Protein AF-A0A812MY86-F1 (afdb_monomer)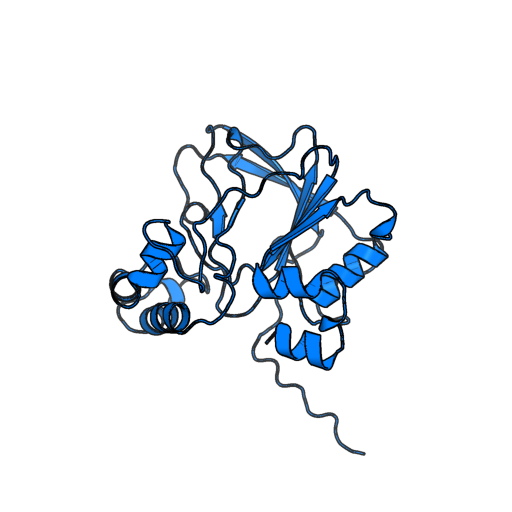

Secondary structure (DSSP, 8-state):
-HHHHHHHTTGGGSTTHHHHHHHSEEEEETT-GGG-HHHHHHHHHHHHHT-SSTTPPPSSPPEEEEEEEPPSSPPGGGS-EES-SS--EEEEEEESSS---GGG-PEEE-TTTTS--HHHHHHHHHHTSTT--HHHH-S-EETTS-HHHHHHTHHHHHHHHTSS-BTTBPPPEEE-PPTT-SEEEEEEETTS-EEEPP--TT-EEEEEEESSSSTTBSPPPPTT----PPPP-

Nearest PDB structures (foldseek):
  6ec3-assembly1_A  TM=5.402E-01  e=1.051E-02  Micromonospora carbonacea
  4xaa-assembly1_A  TM=5.468E-01  e=2.067E-02  Streptomyces viridochromogenes Tue57
  6ec3-assembly3_C  TM=5.103E-01  e=8.216E-03  Micromonospora carbonacea
  4mhu-assembly3_A  TM=2.803E-01  e=1.022E-01  Sphingopyxis alaskensis RB2256
  5buv-assembly2_B-2  TM=3.871E-01  e=1.730E+00  Yersinia enterocolitica subsp. enterocolitica 8081

Solvent-accessible surface area (backbone atoms only — not comparable to full-atom values): 12352 Å² total; per-residue (Å²): 108,37,66,60,38,9,52,77,70,53,32,55,73,42,89,62,33,72,49,31,77,54,31,33,48,44,76,45,54,58,77,41,75,88,50,50,51,61,66,31,53,47,52,48,54,25,39,76,55,27,33,91,57,79,49,54,80,64,85,78,73,51,70,36,85,47,76,43,65,26,58,86,65,84,52,80,59,47,41,49,22,19,60,29,96,56,86,38,46,36,34,37,33,30,38,55,82,71,37,44,46,66,53,21,23,23,48,24,39,17,38,22,34,45,51,88,36,72,48,52,46,44,23,54,52,41,39,75,32,87,89,42,56,59,55,77,78,41,68,40,49,45,66,71,76,33,68,67,17,32,62,67,18,44,69,48,52,31,7,36,72,55,77,44,90,45,89,54,23,34,42,55,39,73,58,58,58,52,88,97,39,52,36,17,33,38,41,35,35,37,25,9,38,28,24,44,34,72,46,44,57,74,30,59,23,39,33,29,21,50,61,71,95,22,93,42,25,42,40,83,70,72,87,80,64,71,76,74,70,74,79,80,130

Mean predicted aligned error: 5.2 Å

Foldseek 3Di:
DLVVLLVVVVLCVPPCNVVCVQWLKDKDQQPPVVCVHQVSVLSVQCSNRSHDDALRDDPPFDKDKDKDFFAPDDDPLQFWKFQAQDWAKFKKKAFPVVGDDLQQQAKWFKTLLLDPDPLNVQLVVQCVDPPNCPCVVHNMDGCPSDVSSCVSRVVVSCQCCVVDPDSNIHHTDGDGHDPPRRIMMMMGGSSTTMHRGHHNGRHMHMIMAGDDDCVNGGNDDDPPDDPPPDPDD

Radius of gyration: 17.94 Å; Cα contacts (8 Å, |Δi|>4): 476; chains: 1; bounding box: 38×58×46 Å

Structure (mmCIF, N/CA/C/O backbone):
data_AF-A0A812MY86-F1
#
_entry.id   AF-A0A812MY86-F1
#
loop_
_atom_site.group_PDB
_atom_site.id
_atom_site.type_symbol
_atom_site.label_atom_id
_atom_site.label_alt_id
_atom_site.label_comp_id
_atom_site.label_asym_id
_atom_site.label_entity_id
_atom_site.label_seq_id
_atom_site.pdbx_PDB_ins_code
_atom_site.Cartn_x
_atom_site.Cartn_y
_atom_site.Cartn_z
_atom_site.occupancy
_atom_site.B_iso_or_equiv
_atom_site.auth_seq_id
_atom_site.auth_comp_id
_atom_site.auth_asym_id
_atom_site.auth_atom_id
_atom_site.pdbx_PDB_model_num
ATOM 1 N N . MET A 1 1 ? 2.659 -16.823 0.210 1.00 59.81 1 MET A N 1
ATOM 2 C CA . MET A 1 1 ? 3.133 -17.255 1.546 1.00 59.81 1 MET A CA 1
ATOM 3 C C . MET A 1 1 ? 2.264 -16.706 2.667 1.00 59.81 1 MET A C 1
ATOM 5 O O . MET A 1 1 ? 1.812 -17.517 3.458 1.00 59.81 1 MET A O 1
ATOM 9 N N . ALA A 1 2 ? 1.968 -15.399 2.715 1.00 79.00 2 ALA A N 1
ATOM 10 C CA . ALA A 1 2 ? 1.040 -14.852 3.716 1.00 79.00 2 ALA A CA 1
ATOM 11 C C . ALA A 1 2 ? -0.356 -15.502 3.654 1.00 79.00 2 ALA A C 1
ATOM 13 O O . ALA A 1 2 ? -0.842 -15.941 4.684 1.00 79.00 2 ALA A O 1
ATOM 14 N N . ASP A 1 3 ? -0.934 -15.686 2.459 1.00 85.06 3 ASP A N 1
ATOM 15 C CA . ASP A 1 3 ? -2.238 -16.361 2.313 1.00 85.06 3 ASP A CA 1
ATOM 16 C C . ASP A 1 3 ? -2.247 -17.800 2.837 1.00 85.06 3 ASP A C 1
ATOM 18 O O . ASP A 1 3 ? -3.162 -18.189 3.550 1.00 85.06 3 ASP A O 1
ATOM 22 N N . ALA A 1 4 ? -1.209 -18.585 2.533 1.00 86.50 4 ALA A N 1
ATOM 23 C CA . ALA A 1 4 ? -1.111 -19.960 3.019 1.00 86.50 4 ALA A CA 1
ATOM 24 C C . ALA A 1 4 ? -1.079 -20.006 4.556 1.00 86.50 4 ALA A C 1
ATOM 26 O O . ALA A 1 4 ? -1.825 -20.775 5.154 1.00 86.50 4 ALA A O 1
ATOM 27 N N . ARG A 1 5 ? -0.286 -19.127 5.189 1.00 88.25 5 ARG A N 1
ATOM 28 C CA . ARG A 1 5 ? -0.252 -18.999 6.654 1.00 88.25 5 ARG A CA 1
ATOM 29 C C . ARG A 1 5 ? -1.575 -18.493 7.222 1.00 88.25 5 ARG A C 1
ATOM 31 O O . ARG A 1 5 ? -2.007 -18.972 8.263 1.00 88.25 5 ARG A O 1
ATOM 38 N N . ALA A 1 6 ? -2.219 -17.540 6.548 1.00 90.88 6 ALA A N 1
ATOM 39 C CA . ALA A 1 6 ? -3.514 -17.013 6.959 1.00 90.88 6 ALA A CA 1
ATOM 40 C C . ALA A 1 6 ? -4.588 -18.109 6.957 1.00 90.88 6 ALA A C 1
ATOM 42 O O . ALA A 1 6 ? -5.327 -18.214 7.929 1.00 90.88 6 ALA A O 1
ATOM 43 N N . ILE A 1 7 ? -4.625 -18.959 5.927 1.00 92.06 7 ILE A N 1
ATOM 44 C CA . ILE A 1 7 ? -5.539 -20.107 5.845 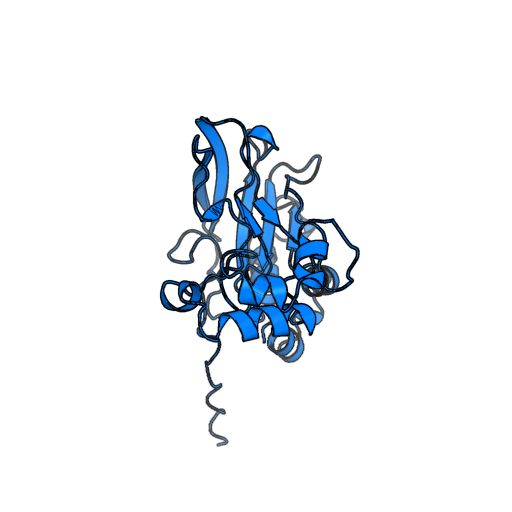1.00 92.06 7 ILE A CA 1
ATOM 45 C C . ILE A 1 7 ? -5.211 -21.147 6.920 1.00 92.06 7 ILE A C 1
ATOM 47 O O . ILE A 1 7 ? -6.093 -21.565 7.666 1.00 92.06 7 ILE A O 1
ATOM 51 N N . GLU A 1 8 ? -3.941 -21.542 7.044 1.00 92.12 8 GLU A N 1
ATOM 52 C CA . GLU A 1 8 ? -3.494 -22.527 8.039 1.00 92.12 8 GLU A CA 1
ATOM 53 C C . GLU A 1 8 ? -3.875 -22.112 9.469 1.00 92.12 8 GLU A C 1
ATOM 55 O O . GLU A 1 8 ? -4.300 -22.935 10.279 1.00 92.12 8 GLU A O 1
ATOM 60 N N . ARG A 1 9 ? -3.768 -20.814 9.770 1.00 92.12 9 ARG A N 1
ATOM 61 C CA . ARG A 1 9 ? -4.059 -20.234 11.089 1.00 92.12 9 ARG A CA 1
ATOM 62 C C . ARG A 1 9 ? -5.509 -19.763 11.238 1.00 92.12 9 ARG A C 1
ATOM 64 O O . ARG A 1 9 ? -5.881 -19.253 12.290 1.00 92.12 9 ARG A O 1
ATOM 71 N N . GLY A 1 10 ? -6.345 -19.944 10.214 1.00 95.56 10 GLY A N 1
ATOM 72 C CA . GLY A 1 10 ? -7.765 -19.585 10.230 1.00 95.56 10 GLY A CA 1
ATOM 73 C C . GLY A 1 10 ? -8.058 -18.082 10.177 1.00 95.56 10 GLY A C 1
ATOM 74 O O . GLY A 1 10 ? -9.192 -17.674 10.439 1.00 95.56 10 GLY A O 1
ATOM 75 N N . PHE A 1 11 ? -7.068 -17.247 9.858 1.00 95.88 11 PHE A N 1
ATOM 76 C CA . PHE A 1 11 ? -7.255 -15.808 9.661 1.00 95.88 11 PHE A CA 1
ATOM 77 C C . PHE A 1 11 ? -8.024 -15.475 8.381 1.00 95.88 11 PHE A C 1
ATOM 79 O O . PHE A 1 11 ? -8.599 -14.391 8.275 1.00 95.88 11 PHE A O 1
ATOM 86 N N . ASP A 1 12 ? -8.086 -16.411 7.436 1.00 96.62 12 ASP A N 1
ATOM 87 C CA . ASP A 1 12 ? -8.910 -16.321 6.232 1.00 96.62 12 ASP A CA 1
ATOM 88 C C . ASP A 1 12 ? -10.416 -16.195 6.534 1.00 96.62 12 ASP A C 1
ATOM 90 O O . ASP A 1 12 ? -11.183 -15.677 5.722 1.00 96.62 12 ASP A O 1
ATOM 94 N N . LYS A 1 13 ? -10.835 -16.602 7.739 1.00 97.12 13 LYS A N 1
ATOM 95 C CA . LYS A 1 13 ? -12.212 -16.476 8.240 1.00 97.12 13 LYS A CA 1
ATOM 96 C C . LYS A 1 13 ? -12.573 -15.059 8.689 1.00 97.12 13 LYS A C 1
ATOM 98 O O . LYS A 1 13 ? -13.743 -14.792 8.963 1.00 97.12 13 LYS A O 1
ATOM 103 N N . HIS A 1 14 ? -11.601 -14.154 8.808 1.00 97.56 14 HIS A N 1
ATOM 104 C CA . HIS A 1 14 ? -11.877 -12.764 9.153 1.00 97.56 14 HIS A CA 1
ATOM 105 C C . HIS A 1 14 ? -12.730 -12.108 8.048 1.00 97.56 14 HIS A C 1
ATOM 107 O O . HIS A 1 14 ? -12.410 -12.261 6.868 1.00 97.56 14 HIS A O 1
ATOM 113 N N . PRO A 1 15 ? -13.773 -11.322 8.377 1.00 97.12 15 PRO A N 1
ATOM 114 C CA . PRO A 1 15 ? -14.698 -10.769 7.379 1.00 97.12 15 PRO A CA 1
ATOM 115 C C . PRO A 1 15 ? -14.028 -9.874 6.324 1.00 97.12 15 PRO A C 1
ATOM 117 O O . PRO A 1 15 ? -14.498 -9.798 5.193 1.00 97.12 15 PRO A O 1
ATOM 120 N N . ASP A 1 16 ? -12.916 -9.219 6.670 1.00 97.81 16 ASP A N 1
ATOM 121 C CA . ASP A 1 16 ? -12.147 -8.384 5.733 1.00 97.81 16 ASP A CA 1
ATOM 122 C C . ASP A 1 16 ? -11.153 -9.173 4.847 1.00 97.81 16 ASP A C 1
ATOM 124 O O . ASP A 1 16 ? -10.623 -8.615 3.881 1.00 97.81 16 ASP A O 1
ATOM 128 N N . TYR A 1 17 ? -10.900 -10.461 5.121 1.00 97.62 17 TYR A N 1
ATOM 129 C CA . TYR A 1 17 ? -9.914 -11.251 4.370 1.00 97.62 17 TYR A CA 1
ATOM 130 C C . TYR A 1 17 ? -10.240 -11.391 2.868 1.00 97.62 17 TYR A C 1
ATOM 132 O O . TYR A 1 17 ? -9.330 -11.229 2.048 1.00 97.62 17 TYR A O 1
ATOM 140 N N . PRO A 1 18 ? -11.502 -11.604 2.434 1.00 97.19 18 PRO A N 1
ATOM 141 C CA . PRO A 1 18 ? -11.836 -11.648 1.007 1.00 97.19 18 PRO A CA 1
ATOM 142 C C . PRO A 1 18 ? -11.569 -10.335 0.258 1.00 97.19 18 PRO A C 1
ATOM 144 O O . PRO A 1 18 ? -11.393 -10.347 -0.964 1.00 97.19 18 PRO A O 1
ATOM 147 N N . THR A 1 19 ? -11.577 -9.196 0.953 1.00 96.81 19 THR A N 1
ATOM 148 C CA . THR A 1 19 ? -11.202 -7.899 0.374 1.00 96.81 19 THR A CA 1
ATOM 149 C C . THR A 1 19 ? -9.686 -7.783 0.314 1.00 96.81 19 THR A C 1
ATOM 151 O O . THR A 1 19 ? -9.142 -7.519 -0.758 1.00 96.81 19 THR A O 1
ATOM 154 N N . TRP A 1 20 ? -9.007 -8.071 1.429 1.00 97.19 20 TRP A N 1
ATOM 155 C CA . TRP A 1 20 ? -7.549 -8.045 1.534 1.00 97.19 20 TRP A CA 1
ATOM 156 C C . TRP A 1 20 ? -6.865 -8.940 0.493 1.00 97.19 20 TRP A C 1
ATOM 158 O O . TRP A 1 20 ? -6.101 -8.448 -0.335 1.00 97.19 20 TRP A O 1
ATOM 168 N N . SER A 1 21 ? -7.195 -10.232 0.468 1.00 95.19 21 SER A N 1
ATOM 169 C CA . SER A 1 21 ? -6.606 -11.216 -0.455 1.00 95.19 21 SER A CA 1
ATOM 170 C C . SER A 1 21 ? -6.779 -10.818 -1.924 1.00 95.19 21 SER A C 1
ATOM 172 O O . SER A 1 21 ? -5.883 -11.009 -2.749 1.00 95.19 21 SER A O 1
ATOM 174 N N . ARG A 1 22 ? -7.913 -10.196 -2.262 1.00 94.06 22 ARG A N 1
ATOM 175 C CA . ARG A 1 22 ? -8.222 -9.754 -3.624 1.00 94.06 22 ARG A CA 1
ATOM 176 C C . ARG A 1 22 ? -7.508 -8.465 -4.000 1.00 94.06 22 ARG A C 1
ATOM 178 O O . ARG A 1 22 ? -7.019 -8.368 -5.120 1.00 94.06 22 ARG A O 1
ATOM 185 N N . GLN A 1 23 ? -7.487 -7.475 -3.112 1.00 95.00 23 GLN A N 1
ATOM 186 C CA . GLN A 1 23 ? -7.080 -6.109 -3.452 1.00 95.00 23 GLN A CA 1
ATOM 187 C C . GLN A 1 23 ? -5.643 -5.782 -3.047 1.00 95.00 23 GLN A C 1
ATOM 189 O O . GLN A 1 23 ? -5.029 -4.949 -3.710 1.00 95.00 23 GLN A O 1
ATOM 194 N N . GLY A 1 24 ? -5.112 -6.416 -1.998 1.00 95.69 24 GLY A N 1
ATOM 195 C CA . GLY A 1 24 ? -3.821 -6.069 -1.389 1.00 95.69 24 GLY A CA 1
ATOM 196 C C . GLY A 1 24 ? -3.852 -4.742 -0.624 1.00 95.69 24 GLY A C 1
ATOM 197 O O . GLY A 1 24 ? -2.813 -4.242 -0.207 1.00 95.69 24 GLY A O 1
ATOM 198 N N . LEU A 1 25 ? -5.041 -4.157 -0.460 1.00 97.75 25 LEU A N 1
ATOM 199 C CA 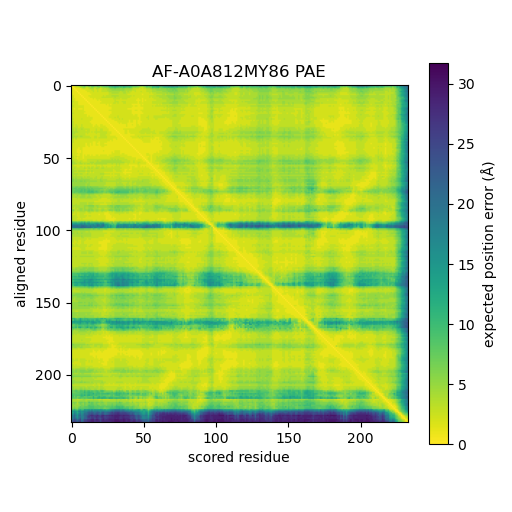. LEU A 1 25 ? -5.296 -2.893 0.215 1.00 97.75 25 LEU A CA 1
ATOM 200 C C . LEU A 1 25 ? -6.546 -3.062 1.077 1.00 97.75 25 LEU A C 1
ATOM 202 O O . LEU A 1 25 ? -7.563 -3.566 0.600 1.00 97.75 25 LEU A O 1
ATOM 206 N N . LEU A 1 26 ? -6.480 -2.625 2.329 1.00 98.06 26 LEU A N 1
ATOM 207 C CA . LEU A 1 26 ? -7.631 -2.547 3.217 1.00 98.06 26 LEU A CA 1
ATOM 208 C C . LEU A 1 26 ? -7.671 -1.169 3.869 1.00 98.06 26 LEU A C 1
ATOM 210 O O . LEU A 1 26 ? -6.654 -0.665 4.346 1.00 98.06 26 LEU A O 1
ATOM 214 N N . MET A 1 27 ? -8.857 -0.570 3.893 1.00 98.00 27 MET A N 1
ATOM 215 C CA . MET A 1 27 ? -9.097 0.734 4.496 1.00 98.00 27 MET A CA 1
ATOM 216 C C . MET A 1 27 ? -10.244 0.629 5.487 1.00 98.00 27 MET A C 1
ATOM 218 O O . MET A 1 27 ? -11.293 0.083 5.147 1.00 98.00 27 MET A O 1
ATOM 222 N N . LYS A 1 28 ? -10.051 1.134 6.705 1.00 98.00 28 LYS A N 1
ATOM 223 C CA . LYS A 1 28 ? -11.048 1.075 7.781 1.00 98.00 28 LYS A CA 1
ATOM 224 C C . LYS A 1 28 ? -11.164 2.425 8.468 1.00 98.00 28 LYS A C 1
ATOM 226 O O . LYS A 1 28 ? -10.185 3.163 8.563 1.00 98.00 28 LYS A O 1
ATOM 231 N N . ASP A 1 29 ? -12.346 2.712 8.991 1.00 97.44 29 ASP A N 1
ATOM 232 C CA . ASP A 1 29 ? -12.502 3.752 9.997 1.00 97.44 29 ASP A CA 1
ATOM 233 C C . ASP A 1 29 ? -11.891 3.257 11.314 1.00 97.44 29 ASP A C 1
ATOM 235 O O . ASP A 1 29 ? -12.355 2.279 11.900 1.00 97.44 29 ASP A O 1
ATOM 239 N N . LEU A 1 30 ? -10.805 3.901 11.743 1.00 96.75 30 LEU A N 1
ATOM 240 C CA . LEU A 1 30 ? -10.107 3.579 12.986 1.00 96.75 30 LEU A CA 1
ATOM 241 C C . LEU A 1 30 ? -10.950 3.929 14.224 1.00 96.75 30 LEU A C 1
ATOM 243 O O . LEU A 1 30 ? -10.694 3.397 15.304 1.00 96.75 30 LEU A O 1
ATOM 247 N N . ASP A 1 31 ? -11.920 4.832 14.074 1.00 95.69 31 ASP A N 1
ATOM 248 C CA . ASP A 1 31 ? -12.833 5.270 15.127 1.00 95.69 31 ASP A CA 1
ATOM 249 C C . ASP A 1 31 ? -14.112 4.425 15.208 1.00 95.69 31 ASP A C 1
ATOM 251 O O . ASP A 1 31 ? -14.864 4.588 16.171 1.00 95.69 31 ASP A O 1
ATOM 255 N N . ASP A 1 32 ? -14.362 3.517 14.255 1.00 97.06 32 ASP A N 1
ATOM 256 C CA . ASP A 1 32 ? -15.554 2.664 14.276 1.00 97.06 32 ASP A CA 1
ATOM 257 C C . ASP A 1 32 ? -15.530 1.758 15.522 1.00 97.06 32 ASP A C 1
ATOM 259 O O . ASP A 1 32 ? -14.633 0.916 15.661 1.00 97.06 32 ASP A O 1
ATOM 263 N N . PRO A 1 33 ? -16.525 1.850 16.426 1.00 96.50 33 PRO A N 1
ATOM 264 C CA . PRO A 1 33 ? -16.609 0.974 17.590 1.00 96.50 33 PRO A CA 1
ATOM 265 C C . PRO A 1 33 ? -16.600 -0.518 17.233 1.00 96.50 33 PRO A C 1
ATOM 267 O O . PRO A 1 33 ? -16.104 -1.331 18.014 1.00 96.50 33 PRO A O 1
ATOM 270 N N . LYS A 1 34 ? -17.105 -0.889 16.047 1.00 96.12 34 LYS A N 1
ATOM 271 C CA . LYS A 1 34 ? -17.109 -2.274 15.552 1.00 96.12 34 LYS A CA 1
ATOM 272 C C . LYS A 1 34 ? -15.719 -2.784 15.202 1.00 96.12 34 LYS A C 1
ATOM 274 O O . LYS A 1 34 ? -15.531 -3.996 15.173 1.00 96.12 34 LYS A O 1
ATOM 279 N N . LEU A 1 35 ? -14.756 -1.892 14.952 1.00 97.00 35 LEU A N 1
ATOM 280 C CA . LEU A 1 35 ? -13.369 -2.294 14.773 1.00 97.00 35 LEU A CA 1
ATOM 281 C C . LEU A 1 35 ? -12.837 -2.919 16.064 1.00 97.00 35 LEU A C 1
ATOM 283 O O . LEU A 1 35 ? -12.099 -3.884 15.984 1.00 97.00 35 LEU A O 1
ATOM 287 N N . GLY A 1 36 ? -13.243 -2.432 17.243 1.00 96.75 36 GLY A N 1
ATOM 288 C CA . GLY A 1 36 ? -12.788 -2.967 18.533 1.00 96.75 36 GLY A CA 1
ATOM 289 C C . GLY A 1 36 ? -11.474 -2.355 19.036 1.00 96.75 36 GLY A C 1
ATOM 290 O O . GLY A 1 36 ? -10.746 -2.988 19.806 1.00 96.75 36 GLY A O 1
ATOM 291 N N . GLY A 1 37 ? -11.159 -1.131 18.594 1.00 96.62 37 GLY A N 1
ATOM 292 C CA . GLY A 1 37 ? -9.965 -0.383 18.998 1.00 96.62 37 GLY A CA 1
ATOM 293 C C . GLY A 1 37 ? -8.663 -1.119 18.671 1.00 96.62 37 GLY A C 1
ATOM 294 O O . GLY A 1 37 ? -8.575 -1.850 17.685 1.00 96.62 37 GLY A O 1
ATOM 295 N N . ASP A 1 38 ? -7.647 -0.963 19.520 1.00 97.06 38 ASP A N 1
ATOM 296 C CA . ASP A 1 38 ? -6.317 -1.537 19.283 1.00 97.06 38 ASP A CA 1
ATOM 297 C C . ASP A 1 38 ? -6.316 -3.067 19.147 1.00 97.06 38 ASP A C 1
ATOM 299 O O . ASP A 1 38 ? -5.557 -3.610 18.346 1.00 97.06 38 ASP A O 1
ATOM 303 N N . LYS A 1 39 ? -7.180 -3.778 19.888 1.00 97.69 39 LYS A N 1
ATOM 304 C CA . LYS A 1 39 ? -7.319 -5.241 19.762 1.00 97.69 39 LYS A CA 1
ATOM 305 C C . LYS A 1 39 ? -7.829 -5.629 18.378 1.00 97.69 39 LYS A C 1
ATOM 307 O O . LYS A 1 39 ? -7.314 -6.562 17.772 1.00 97.69 39 LYS A O 1
ATOM 312 N N . GLY A 1 40 ? -8.806 -4.882 17.879 1.00 97.94 40 GLY A N 1
ATOM 313 C CA . GLY A 1 40 ? -9.324 -5.014 16.526 1.00 97.94 40 GLY A CA 1
ATOM 314 C C . GLY A 1 40 ? -8.288 -4.770 15.446 1.00 97.94 40 GLY A C 1
ATOM 315 O O . GLY A 1 40 ? -8.108 -5.577 14.537 1.00 97.94 40 GLY A O 1
ATOM 316 N N . VAL A 1 41 ? -7.541 -3.674 15.582 1.00 97.69 41 VAL A N 1
ATOM 317 C CA . VAL A 1 41 ? -6.431 -3.374 14.676 1.00 97.69 41 VAL A CA 1
ATOM 318 C C . VAL A 1 41 ? -5.386 -4.487 14.735 1.00 97.69 41 VAL A C 1
ATOM 320 O O . VAL A 1 41 ? -4.949 -4.949 13.690 1.00 97.69 41 VAL A O 1
ATOM 323 N N . GLN A 1 42 ? -5.026 -4.992 15.917 1.00 96.75 42 GLN A N 1
ATOM 324 C CA . GLN A 1 42 ? -4.089 -6.111 16.039 1.00 96.75 42 GLN A CA 1
ATOM 325 C C . GLN A 1 42 ? -4.608 -7.382 15.341 1.00 96.75 42 GLN A C 1
ATOM 327 O O . GLN A 1 42 ? -3.829 -8.053 14.670 1.00 96.75 42 GLN A O 1
ATOM 332 N N . GLN A 1 43 ? -5.908 -7.690 15.426 1.00 97.25 43 GLN A N 1
ATOM 333 C CA . GLN A 1 43 ? -6.516 -8.800 14.678 1.00 97.25 43 GLN A CA 1
ATOM 334 C C . GLN A 1 43 ? -6.405 -8.602 13.161 1.00 97.25 43 GLN A C 1
ATOM 336 O O . GLN A 1 43 ? -6.049 -9.545 12.452 1.00 97.25 43 GLN A O 1
ATOM 341 N N . LEU A 1 44 ? -6.617 -7.377 12.663 1.00 97.75 44 LEU A N 1
ATOM 342 C CA . LEU A 1 44 ? -6.354 -7.054 11.259 1.00 97.75 44 LEU A CA 1
ATOM 343 C C . LEU A 1 44 ? -4.884 -7.277 10.904 1.00 97.75 44 LEU A C 1
ATOM 345 O O . LEU A 1 44 ? -4.613 -7.896 9.884 1.00 97.75 44 LEU A O 1
ATOM 349 N N . LEU A 1 45 ? -3.945 -6.825 11.743 1.00 96.06 45 LEU A N 1
ATOM 350 C CA . LEU A 1 45 ? -2.503 -6.989 11.517 1.00 96.06 45 LEU A CA 1
ATOM 351 C C . LEU A 1 45 ? -2.084 -8.464 11.443 1.00 96.06 45 LEU A C 1
ATOM 353 O O . LEU A 1 45 ? -1.276 -8.827 10.584 1.00 96.06 45 LEU A O 1
ATOM 357 N N . ARG A 1 46 ? -2.664 -9.323 12.288 1.00 95.69 46 ARG A N 1
ATOM 358 C CA . ARG A 1 46 ? -2.472 -10.779 12.214 1.00 95.69 46 ARG A CA 1
ATOM 359 C C . ARG A 1 46 ? -3.010 -11.350 10.909 1.00 95.69 46 ARG A C 1
ATOM 361 O O . ARG A 1 46 ? -2.311 -12.078 10.209 1.00 95.69 46 ARG A O 1
ATOM 368 N N . MET A 1 47 ? -4.218 -10.941 10.531 1.00 96.69 47 MET A N 1
ATOM 369 C CA . MET A 1 47 ? -4.861 -11.399 9.304 1.00 96.69 47 MET A CA 1
ATOM 370 C C . MET A 1 47 ? -4.092 -11.004 8.041 1.00 96.69 47 MET A C 1
ATOM 372 O O . MET A 1 47 ? -3.831 -11.862 7.200 1.00 96.69 47 MET A O 1
ATOM 376 N N . VAL A 1 48 ? -3.669 -9.745 7.922 1.00 95.19 48 VAL A N 1
ATOM 377 C CA . VAL A 1 48 ? -2.980 -9.259 6.715 1.00 95.19 48 VAL A CA 1
ATOM 378 C C . VAL A 1 48 ? -1.564 -9.820 6.564 1.00 95.19 48 VAL A C 1
ATOM 380 O O . VAL A 1 48 ? -1.089 -9.993 5.444 1.00 95.19 48 VAL A O 1
ATOM 383 N N . SER A 1 49 ? -0.880 -10.125 7.671 1.00 92.38 49 SER A N 1
ATOM 384 C CA . SER A 1 49 ? 0.467 -10.722 7.652 1.00 92.38 49 SER A CA 1
ATOM 385 C C . SER A 1 49 ? 0.462 -12.249 7.561 1.00 92.38 49 SER A C 1
ATOM 387 O O . SER A 1 49 ? 1.453 -12.859 7.135 1.00 92.38 49 SER A O 1
ATOM 389 N N . GLY A 1 50 ? -0.642 -12.869 7.981 1.00 91.69 50 GLY A N 1
ATOM 390 C CA . GLY A 1 50 ? -0.706 -14.292 8.263 1.00 91.69 50 GLY A CA 1
ATOM 391 C C . GLY A 1 50 ? 0.037 -14.688 9.545 1.00 91.69 50 GLY A C 1
ATOM 392 O O . GLY A 1 50 ? 0.286 -15.876 9.721 1.00 91.69 50 GLY A O 1
ATOM 393 N N . GLU A 1 51 ? 0.439 -13.750 10.413 1.00 91.25 51 GLU A N 1
ATOM 394 C CA . GLU A 1 51 ? 1.261 -13.991 11.614 1.00 91.25 51 GLU A CA 1
ATOM 395 C C . GLU A 1 51 ? 0.484 -13.851 12.923 1.00 91.25 51 GLU A C 1
ATOM 397 O O . GLU A 1 51 ? -0.300 -12.926 13.079 1.00 91.25 51 GLU A O 1
ATOM 402 N N . GLU A 1 52 ? 0.717 -14.743 13.892 1.00 90.69 52 GLU A N 1
ATOM 403 C CA . GLU A 1 52 ? 0.064 -14.657 15.213 1.00 90.69 52 GLU A CA 1
ATOM 404 C C . GLU A 1 52 ? 0.771 -13.648 16.133 1.00 90.69 52 GLU A C 1
ATOM 406 O O . GLU A 1 52 ? 0.134 -12.815 16.783 1.00 90.69 52 GLU A O 1
ATOM 411 N N . SER A 1 53 ? 2.103 -13.710 16.185 1.00 90.31 53 SER A N 1
ATOM 412 C CA . SER A 1 53 ? 2.914 -12.956 17.148 1.00 90.31 53 SER A CA 1
ATOM 413 C C . SER A 1 53 ? 4.156 -12.323 16.526 1.00 90.31 53 SER A C 1
ATOM 415 O O . SER A 1 53 ? 4.481 -11.176 16.829 1.00 90.31 53 SER A O 1
ATOM 417 N N . GLU A 1 54 ? 4.855 -13.028 15.638 1.00 89.00 54 GLU A N 1
ATOM 418 C CA . GLU A 1 54 ? 6.098 -12.522 15.063 1.00 89.00 54 GLU A CA 1
ATOM 419 C C . GLU A 1 54 ? 5.857 -11.292 14.185 1.00 89.00 54 GLU A C 1
ATOM 421 O O . GLU A 1 54 ? 5.152 -11.335 13.183 1.00 89.00 54 GLU A O 1
ATOM 426 N N . GLY A 1 55 ? 6.471 -10.169 14.563 1.00 87.94 55 GLY A N 1
ATOM 427 C CA . GLY A 1 55 ? 6.324 -8.906 13.840 1.00 87.94 55 GLY A CA 1
ATOM 428 C C . GLY A 1 55 ? 4.985 -8.198 14.045 1.00 87.94 55 GLY A C 1
ATOM 429 O O . GLY A 1 55 ? 4.798 -7.120 13.477 1.00 87.94 55 GLY A O 1
ATOM 430 N N . ILE A 1 56 ? 4.101 -8.753 14.880 1.00 92.69 56 ILE A N 1
ATOM 431 C CA . ILE A 1 56 ? 2.861 -8.116 15.318 1.00 92.69 56 ILE A CA 1
ATOM 432 C C . ILE A 1 56 ? 3.171 -7.200 16.511 1.00 92.69 56 ILE A C 1
ATOM 434 O O . ILE A 1 56 ? 3.756 -7.659 17.491 1.00 92.69 56 ILE A O 1
ATOM 438 N N . PRO A 1 57 ? 2.805 -5.908 16.463 1.00 92.69 57 PRO A N 1
ATOM 439 C CA . PRO A 1 57 ? 3.038 -4.991 17.573 1.00 92.69 57 PRO A CA 1
ATOM 440 C C . PRO A 1 57 ? 2.215 -5.380 18.807 1.00 92.69 57 PRO A C 1
ATOM 442 O O . PRO A 1 57 ? 1.051 -5.782 18.704 1.00 92.69 57 PRO A O 1
ATOM 445 N N . GLU A 1 58 ? 2.819 -5.219 19.981 1.00 92.62 58 GLU A N 1
ATOM 446 C CA . GLU A 1 58 ? 2.145 -5.400 21.265 1.00 92.62 58 GLU A CA 1
ATOM 447 C C . GLU A 1 58 ? 1.146 -4.271 21.549 1.00 92.62 58 GLU A C 1
ATOM 449 O O . GLU A 1 58 ? 1.230 -3.171 20.997 1.00 92.62 58 GLU A O 1
ATOM 454 N N . LEU A 1 59 ? 0.191 -4.558 22.433 1.00 95.50 59 LEU A N 1
ATOM 455 C CA . LEU A 1 59 ? -0.785 -3.583 22.906 1.00 95.50 59 LEU A CA 1
ATOM 456 C C . LEU A 1 59 ? -0.221 -2.777 24.092 1.00 95.50 59 LEU A C 1
ATOM 458 O O . LEU A 1 59 ? 0.498 -3.343 24.916 1.00 95.50 59 LEU A O 1
ATOM 462 N N . PRO A 1 60 ? -0.601 -1.496 24.254 1.00 95.69 60 PRO A N 1
ATOM 463 C CA . PRO A 1 60 ? -1.390 -0.691 23.320 1.00 95.69 60 PRO A CA 1
ATOM 464 C C . PRO A 1 60 ? -0.591 -0.327 22.062 1.00 95.69 60 PRO A C 1
ATOM 466 O O . PRO A 1 60 ? 0.633 -0.167 22.109 1.00 95.69 60 PRO A O 1
ATOM 469 N N . LEU A 1 61 ? -1.292 -0.163 20.938 1.00 94.81 61 LEU A N 1
ATOM 470 C CA . LEU A 1 61 ? -0.653 0.195 19.678 1.00 94.81 61 LEU A CA 1
ATOM 471 C C . LEU A 1 61 ? -0.111 1.619 19.760 1.00 94.81 61 LEU A C 1
ATOM 473 O O . LEU A 1 61 ? -0.813 2.575 20.085 1.00 94.81 61 LEU A O 1
ATOM 477 N N . ARG A 1 62 ? 1.172 1.762 19.434 1.00 94.19 62 ARG A N 1
ATOM 478 C CA . ARG A 1 62 ? 1.858 3.052 19.426 1.00 94.19 62 ARG A CA 1
ATOM 479 C C . ARG A 1 62 ? 1.936 3.599 18.013 1.00 94.19 62 ARG A C 1
ATOM 481 O O . ARG A 1 62 ? 2.384 2.905 17.101 1.00 94.19 62 ARG A O 1
ATOM 488 N N . TRP A 1 63 ? 1.548 4.857 17.862 1.00 93.75 63 TRP A N 1
ATOM 489 C CA . TRP A 1 63 ? 1.547 5.571 16.592 1.00 93.75 63 TRP A CA 1
ATOM 490 C C . TRP A 1 63 ? 2.516 6.746 16.658 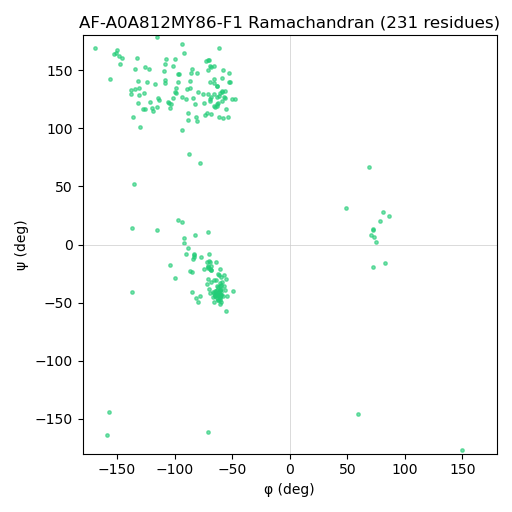1.00 93.75 63 TRP A C 1
ATOM 492 O O . TRP A 1 63 ? 2.557 7.465 17.654 1.00 93.75 63 TRP A O 1
ATOM 502 N N . GLN A 1 64 ? 3.277 6.955 15.591 1.00 93.75 64 GLN A N 1
ATOM 503 C CA . GLN A 1 64 ? 4.177 8.094 15.443 1.00 93.75 64 GLN A CA 1
ATOM 504 C C . GLN A 1 64 ? 3.852 8.860 14.167 1.00 93.75 64 GLN A C 1
ATOM 506 O O . GLN A 1 64 ? 3.559 8.259 13.127 1.00 93.75 64 GLN A O 1
ATOM 511 N N . ALA A 1 65 ? 3.907 10.186 14.248 1.00 92.44 65 ALA A N 1
ATOM 512 C CA . ALA A 1 65 ? 3.698 11.038 13.092 1.00 92.44 65 ALA A CA 1
ATOM 513 C C . ALA A 1 65 ? 4.829 10.828 12.076 1.00 92.44 65 ALA A C 1
ATOM 515 O O . ALA A 1 65 ? 6.009 10.726 12.419 1.00 92.44 65 ALA A O 1
ATOM 516 N N . ARG A 1 66 ? 4.460 10.781 10.801 1.00 91.69 66 ARG A N 1
ATOM 517 C CA . ARG A 1 66 ? 5.377 10.771 9.674 1.00 91.69 66 ARG A CA 1
ATOM 518 C C . ARG A 1 66 ? 4.865 11.725 8.613 1.00 91.69 66 ARG A C 1
ATOM 520 O O . ARG A 1 66 ? 3.902 11.431 7.902 1.00 91.69 66 ARG A O 1
ATOM 527 N N . ASN A 1 67 ? 5.600 12.817 8.481 1.00 91.62 67 ASN A N 1
ATOM 528 C CA . ASN A 1 67 ? 5.351 13.851 7.499 1.00 91.62 67 ASN A CA 1
ATOM 529 C C . ASN A 1 67 ? 6.284 13.647 6.309 1.00 91.62 67 ASN A C 1
ATOM 531 O O . ASN A 1 67 ? 7.470 13.353 6.479 1.00 91.62 67 ASN A O 1
ATOM 535 N N . VAL A 1 68 ? 5.734 13.752 5.104 1.00 91.56 68 VAL A N 1
ATOM 536 C CA . VAL A 1 68 ? 6.495 13.669 3.857 1.00 91.56 68 VAL A CA 1
ATOM 537 C C . VAL A 1 68 ? 6.191 14.913 3.043 1.00 91.56 68 VAL A C 1
ATOM 539 O O . VAL A 1 68 ? 5.048 15.123 2.649 1.00 91.56 68 VAL A O 1
ATOM 542 N N . THR A 1 69 ? 7.212 15.728 2.799 1.00 94.00 69 THR A N 1
ATOM 543 C CA . THR A 1 69 ? 7.097 16.904 1.935 1.00 94.00 69 THR A CA 1
ATOM 544 C C . THR A 1 69 ? 7.160 16.475 0.476 1.00 94.00 69 THR A C 1
ATOM 546 O O . THR A 1 69 ? 8.063 15.723 0.086 1.00 94.00 69 THR A O 1
ATOM 549 N N . VAL A 1 70 ? 6.214 16.956 -0.327 1.00 93.88 70 VAL A N 1
ATOM 550 C CA . VAL A 1 70 ? 6.233 16.790 -1.780 1.00 93.88 70 VAL A CA 1
ATOM 551 C C . VAL A 1 70 ? 7.469 17.500 -2.324 1.00 93.88 70 VAL A C 1
ATOM 553 O O . VAL A 1 70 ? 7.671 18.692 -2.089 1.00 93.88 70 VAL A O 1
ATOM 556 N N . GLN A 1 71 ? 8.318 16.736 -3.005 1.00 92.12 71 GLN A N 1
ATOM 557 C CA . GLN A 1 71 ? 9.575 17.225 -3.562 1.00 92.12 71 GLN A CA 1
ATOM 558 C C . GLN A 1 71 ? 9.316 17.949 -4.887 1.00 92.12 71 GLN A C 1
ATOM 560 O O . GLN A 1 71 ? 8.423 17.558 -5.635 1.00 92.12 71 GLN A O 1
ATOM 565 N N . GLU A 1 72 ? 10.120 18.967 -5.198 1.00 92.69 72 GLU A N 1
ATOM 566 C CA . GLU A 1 72 ? 10.104 19.606 -6.523 1.00 92.69 72 GLU A CA 1
ATOM 567 C C . GLU A 1 72 ? 10.592 18.648 -7.614 1.00 92.69 72 GLU A C 1
ATOM 569 O O . GLU A 1 72 ? 10.016 18.579 -8.696 1.00 92.69 72 GLU A O 1
ATOM 574 N N . THR A 1 73 ? 11.644 17.881 -7.313 1.00 92.69 73 THR A N 1
ATOM 575 C CA . THR A 1 73 ? 12.164 16.841 -8.204 1.00 92.69 73 THR A CA 1
ATOM 576 C C . THR A 1 73 ? 11.682 15.470 -7.728 1.00 92.69 73 THR A C 1
ATOM 578 O O . THR A 1 73 ? 11.909 15.133 -6.562 1.00 92.69 73 THR A O 1
ATOM 581 N N . PRO A 1 74 ? 11.043 14.661 -8.595 1.00 85.75 74 PRO A N 1
ATOM 582 C CA . PRO A 1 74 ? 10.655 13.299 -8.252 1.00 85.75 74 PRO A CA 1
ATOM 583 C C . PRO A 1 74 ? 11.857 12.465 -7.798 1.00 85.75 74 PRO A C 1
ATOM 585 O O . PRO A 1 74 ? 12.895 12.434 -8.457 1.00 85.75 74 PRO A O 1
ATOM 588 N N . ASP A 1 75 ? 11.702 11.767 -6.677 1.00 88.12 75 ASP A N 1
ATOM 589 C CA . ASP A 1 75 ? 12.695 10.819 -6.171 1.00 88.12 75 ASP A CA 1
ATOM 590 C C . ASP A 1 75 ? 12.381 9.386 -6.662 1.00 88.12 75 ASP A C 1
ATOM 592 O O . ASP A 1 75 ? 11.311 9.148 -7.235 1.00 88.12 75 ASP A O 1
ATOM 596 N N . PRO A 1 76 ? 13.263 8.392 -6.436 1.00 88.88 76 PRO A N 1
ATOM 597 C CA . PRO A 1 76 ? 12.989 7.014 -6.850 1.00 88.88 76 PRO A CA 1
ATOM 598 C C . PRO A 1 76 ? 11.693 6.428 -6.268 1.00 88.88 76 PRO A C 1
ATOM 600 O O . PRO A 1 76 ? 11.071 5.577 -6.894 1.00 88.88 76 PRO A O 1
ATOM 603 N N . GLN A 1 77 ? 11.239 6.914 -5.107 1.00 90.50 77 GLN A N 1
ATOM 604 C CA . GLN A 1 77 ? 9.987 6.478 -4.480 1.00 90.50 77 GLN A CA 1
ATOM 605 C C . GLN A 1 77 ? 8.750 6.981 -5.234 1.00 90.50 77 GLN A C 1
ATOM 607 O O . GLN A 1 77 ? 7.653 6.478 -5.001 1.00 90.50 77 GLN A O 1
ATOM 612 N N . SER A 1 78 ? 8.911 7.959 -6.126 1.00 92.31 78 SER A N 1
ATOM 613 C CA . SER A 1 78 ? 7.854 8.498 -6.991 1.00 92.31 78 SER A CA 1
ATOM 614 C C . SER A 1 78 ? 7.640 7.655 -8.257 1.00 92.31 78 SER A C 1
ATOM 616 O O . SER A 1 78 ? 6.672 7.857 -8.985 1.00 92.31 78 SER A O 1
ATOM 618 N N . GLN A 1 79 ? 8.523 6.690 -8.524 1.00 92.94 79 GLN A N 1
ATOM 619 C CA . GLN A 1 79 ? 8.343 5.702 -9.585 1.00 92.94 79 GLN A CA 1
ATOM 620 C C . GLN A 1 79 ? 7.528 4.524 -9.048 1.00 92.94 79 GLN A C 1
ATOM 622 O O . GLN A 1 79 ? 7.741 4.102 -7.914 1.00 92.94 79 GLN A O 1
ATOM 627 N N . LEU A 1 80 ? 6.611 3.967 -9.846 1.00 94.69 80 LEU A N 1
ATOM 628 C CA . LEU A 1 80 ? 5.893 2.747 -9.459 1.00 94.69 80 LEU A CA 1
ATOM 629 C C . LEU A 1 80 ? 6.882 1.613 -9.216 1.00 94.69 80 LEU A C 1
ATOM 631 O O . LEU A 1 80 ? 7.666 1.276 -10.100 1.00 94.69 80 LEU A O 1
ATOM 635 N N . HIS A 1 81 ? 6.836 1.026 -8.027 1.00 94.12 81 HIS A N 1
ATOM 636 C CA . HIS A 1 81 ? 7.729 -0.042 -7.609 1.00 94.12 81 HIS A CA 1
ATOM 637 C C . HIS A 1 81 ? 7.036 -1.001 -6.646 1.00 94.12 81 HIS A C 1
ATOM 639 O O . HIS A 1 81 ? 6.003 -0.691 -6.062 1.00 94.12 81 HIS A O 1
ATOM 645 N N . MET A 1 82 ? 7.619 -2.180 -6.487 1.00 92.62 82 MET A N 1
ATOM 646 C CA . MET A 1 82 ? 7.334 -3.097 -5.383 1.00 92.62 82 MET A CA 1
ATOM 647 C C . MET A 1 82 ? 8.540 -3.094 -4.447 1.00 92.62 82 MET A C 1
ATOM 649 O O . MET A 1 82 ? 9.677 -3.055 -4.919 1.00 92.62 82 MET A O 1
ATOM 653 N N . ASP A 1 83 ? 8.301 -3.152 -3.138 1.00 89.75 83 ASP A N 1
ATOM 654 C CA . ASP A 1 83 ? 9.374 -3.141 -2.132 1.00 89.75 83 ASP A CA 1
ATOM 655 C C . ASP A 1 83 ? 10.153 -4.462 -2.118 1.00 89.75 83 ASP A C 1
ATOM 657 O O . ASP A 1 83 ? 11.335 -4.483 -1.781 1.00 89.75 83 ASP A O 1
ATOM 661 N N . THR A 1 84 ? 9.465 -5.580 -2.387 1.00 86.62 84 THR A N 1
ATOM 662 C CA . THR A 1 84 ? 10.050 -6.924 -2.475 1.00 86.62 84 THR A CA 1
ATOM 663 C C . THR A 1 84 ? 9.058 -7.947 -3.046 1.00 86.62 84 THR A C 1
ATOM 665 O O . THR A 1 84 ? 7.868 -7.665 -3.168 1.00 86.62 84 THR A O 1
ATOM 668 N N . PHE A 1 85 ? 9.537 -9.150 -3.391 1.00 84.88 85 PHE A N 1
ATOM 669 C CA . PHE A 1 85 ? 8.755 -10.242 -4.006 1.00 84.88 85 PHE A CA 1
ATOM 670 C C . PHE A 1 85 ? 7.806 -10.970 -3.042 1.00 84.88 85 PHE A C 1
ATOM 672 O O . PHE A 1 85 ? 6.870 -11.640 -3.479 1.00 84.88 85 PHE A O 1
ATOM 679 N N . ALA A 1 86 ? 8.063 -10.884 -1.738 1.00 85.44 86 ALA A N 1
ATOM 680 C CA . ALA A 1 86 ? 7.246 -11.484 -0.692 1.00 85.44 86 ALA A CA 1
ATOM 681 C C . ALA A 1 86 ? 6.334 -10.440 -0.019 1.00 85.44 86 ALA A C 1
ATOM 683 O O . ALA A 1 86 ? 6.694 -9.265 0.028 1.00 85.44 86 ALA A O 1
ATOM 684 N N . PRO A 1 87 ? 5.182 -10.848 0.545 1.00 86.81 87 PRO A N 1
ATOM 685 C CA . PRO A 1 87 ? 4.280 -9.920 1.220 1.00 86.81 87 PRO A CA 1
ATOM 686 C C . PRO A 1 87 ? 4.965 -9.143 2.349 1.00 86.81 87 PRO A C 1
ATOM 688 O O . PRO A 1 87 ? 5.537 -9.738 3.267 1.00 86.81 87 PRO A O 1
ATOM 691 N N . ILE A 1 88 ? 4.863 -7.818 2.289 1.00 88.56 88 ILE A N 1
ATOM 692 C CA . ILE A 1 88 ? 5.243 -6.884 3.353 1.00 88.56 88 ILE A CA 1
ATOM 693 C C . ILE A 1 88 ? 4.065 -5.942 3.533 1.00 88.56 88 ILE A C 1
ATOM 695 O O . ILE A 1 88 ? 3.591 -5.361 2.566 1.00 88.56 88 ILE A O 1
ATOM 699 N N . VAL A 1 89 ? 3.596 -5.769 4.767 1.00 94.19 89 VAL A N 1
ATOM 700 C CA . VAL A 1 89 ? 2.455 -4.892 5.035 1.00 94.19 89 VAL A CA 1
ATOM 701 C C . VAL A 1 89 ? 2.938 -3.579 5.622 1.00 94.19 89 VAL A C 1
ATOM 703 O O . VAL A 1 89 ? 3.536 -3.567 6.699 1.00 94.19 89 VAL A O 1
ATOM 706 N N . LYS A 1 90 ? 2.628 -2.473 4.945 1.00 95.12 90 LYS A N 1
ATOM 707 C CA . LYS A 1 90 ? 2.756 -1.122 5.498 1.00 95.12 90 LYS A CA 1
ATOM 708 C C . LYS A 1 90 ? 1.421 -0.634 6.047 1.00 95.12 90 LYS A C 1
ATOM 710 O O . LYS A 1 90 ? 0.356 -1.003 5.549 1.00 95.12 90 LYS A O 1
ATOM 715 N N . VAL A 1 91 ? 1.496 0.161 7.112 1.00 96.19 91 VAL A N 1
ATOM 716 C CA . VAL A 1 91 ? 0.340 0.581 7.906 1.00 96.19 91 VAL A CA 1
ATOM 717 C C . VAL A 1 91 ? 0.403 2.083 8.129 1.00 96.19 91 VAL A C 1
ATOM 719 O O . VAL A 1 91 ? 1.355 2.599 8.723 1.00 96.19 91 VAL A O 1
ATOM 722 N N . TRP A 1 92 ? -0.640 2.781 7.694 1.00 96.00 92 TRP A N 1
ATOM 723 C CA . TRP A 1 92 ? -0.788 4.216 7.894 1.00 96.00 92 TRP A CA 1
ATOM 724 C C . TRP A 1 92 ? -2.116 4.544 8.556 1.00 96.00 92 TRP A C 1
ATOM 726 O O . TRP A 1 92 ? -3.108 3.853 8.358 1.00 96.00 92 TRP A O 1
ATOM 736 N N . VAL A 1 93 ? -2.151 5.652 9.287 1.00 96.25 93 VAL A N 1
ATOM 737 C CA . VAL A 1 93 ? -3.396 6.331 9.638 1.00 96.25 93 VAL A CA 1
ATOM 738 C C . VAL A 1 93 ? -3.376 7.697 8.979 1.00 96.25 93 VAL A C 1
ATOM 740 O O . VAL A 1 93 ? -2.492 8.513 9.255 1.00 96.25 93 VAL A O 1
ATOM 743 N N . PHE A 1 94 ? -4.338 7.940 8.097 1.00 95.19 94 PHE A N 1
ATOM 744 C CA . PHE A 1 94 ? -4.605 9.267 7.561 1.00 95.19 94 PHE A CA 1
ATOM 745 C C . PHE A 1 94 ? -5.626 9.947 8.467 1.00 95.19 94 PHE A C 1
ATOM 747 O O . PHE A 1 94 ? -6.679 9.377 8.748 1.00 95.19 94 PHE A O 1
ATOM 754 N N . GLN A 1 95 ? -5.295 11.138 8.959 1.00 89.56 95 GLN A N 1
ATOM 755 C CA . GLN A 1 95 ? -6.127 11.874 9.903 1.00 89.56 95 GLN A CA 1
ATOM 756 C C . GLN A 1 95 ? -6.655 13.145 9.251 1.00 89.56 95 GLN A C 1
ATOM 758 O O . GLN A 1 95 ? -5.863 13.967 8.814 1.00 89.56 95 GLN A O 1
ATOM 763 N N . ASP A 1 96 ? -7.968 13.319 9.238 1.00 75.94 96 ASP A N 1
ATOM 764 C CA . ASP A 1 96 ? -8.626 14.523 8.742 1.00 75.94 96 ASP A CA 1
ATOM 765 C C . ASP A 1 96 ? -9.025 15.457 9.906 1.00 75.94 96 ASP A C 1
ATOM 767 O O . ASP A 1 96 ? -9.645 14.977 10.865 1.00 75.94 96 ASP A O 1
ATOM 771 N N . PRO A 1 97 ? -8.723 16.773 9.872 1.00 75.62 97 PRO A N 1
ATOM 772 C CA . PRO A 1 97 ? -7.716 17.490 9.066 1.00 75.62 97 PRO A CA 1
ATOM 773 C C . PRO A 1 97 ? -6.340 17.629 9.784 1.00 75.62 97 PRO A C 1
ATOM 775 O O . PRO A 1 97 ? -6.287 17.496 11.011 1.00 75.62 97 PRO A O 1
ATOM 778 N N . PRO A 1 98 ? -5.228 17.979 9.086 1.00 65.12 98 PRO A N 1
ATOM 779 C CA . PRO A 1 98 ? -5.054 18.020 7.634 1.00 65.12 98 PRO A CA 1
ATOM 780 C C . PRO A 1 98 ? -4.751 16.610 7.106 1.00 65.12 98 PRO A C 1
ATOM 782 O O . PRO A 1 98 ? -3.691 16.040 7.382 1.00 65.12 98 PRO A O 1
ATOM 785 N N . GLY A 1 99 ? -5.725 16.050 6.387 1.00 72.31 99 GLY A N 1
ATOM 786 C CA . GLY A 1 99 ? -5.659 14.708 5.824 1.00 72.31 99 GLY A CA 1
ATOM 787 C C . GLY A 1 99 ? -4.684 14.567 4.665 1.00 72.31 99 GLY A C 1
ATOM 788 O O . GLY A 1 99 ? -3.761 15.351 4.468 1.00 72.31 99 GLY A O 1
ATOM 789 N N . VAL A 1 100 ? -4.892 13.503 3.899 1.00 89.69 100 VAL A N 1
ATOM 790 C CA . VAL A 1 100 ? -4.170 13.245 2.657 1.00 89.69 100 VAL A CA 1
ATOM 791 C C . VAL A 1 100 ? -5.106 13.583 1.499 1.00 89.69 100 VAL A C 1
ATOM 793 O O . VAL A 1 100 ? -6.141 12.945 1.341 1.00 89.69 100 VAL A O 1
ATOM 796 N N . SER A 1 101 ? -4.750 14.565 0.684 1.00 93.06 101 SER A N 1
ATOM 797 C CA . SER A 1 101 ? -5.415 14.916 -0.572 1.00 93.06 101 SER A CA 1
ATOM 798 C C . SER A 1 101 ? -4.480 14.682 -1.760 1.00 93.06 101 SER A C 1
ATOM 800 O O . SER A 1 101 ? -3.326 14.278 -1.592 1.00 93.06 101 SER A O 1
ATOM 802 N N . LEU A 1 102 ? -4.976 14.935 -2.974 1.00 94.75 102 LEU A N 1
ATOM 803 C CA . LEU A 1 102 ? -4.174 14.840 -4.197 1.00 94.75 102 LEU A CA 1
ATOM 804 C C . LEU A 1 102 ? -2.978 15.806 -4.177 1.00 94.75 102 LEU A C 1
ATOM 806 O O . LEU A 1 102 ? -1.891 15.435 -4.615 1.00 94.75 102 LEU A O 1
ATOM 810 N N . ASP A 1 103 ? -3.140 16.997 -3.599 1.00 94.88 103 ASP A N 1
ATOM 811 C CA . ASP A 1 103 ? -2.090 18.021 -3.566 1.00 94.88 103 ASP A CA 1
ATOM 812 C C . ASP A 1 103 ? -0.936 17.658 -2.624 1.00 94.88 103 ASP A C 1
ATOM 814 O O . ASP A 1 103 ? 0.170 18.174 -2.778 1.00 94.88 103 ASP A O 1
ATOM 818 N N . GLU A 1 104 ? -1.153 16.757 -1.665 1.00 94.88 104 GLU A N 1
ATOM 819 C CA . GLU A 1 104 ? -0.110 16.305 -0.740 1.00 94.88 104 GLU A CA 1
ATOM 820 C C . GLU A 1 104 ? 0.645 15.063 -1.230 1.00 94.88 104 GLU A C 1
ATOM 822 O O . GLU A 1 104 ? 1.488 14.535 -0.510 1.00 94.88 104 GLU A O 1
ATOM 827 N N . GLY A 1 105 ? 0.401 14.578 -2.450 1.00 94.12 105 GLY A N 1
ATOM 828 C CA . GLY A 1 105 ? 1.121 13.417 -2.977 1.00 94.12 105 GLY A CA 1
ATOM 829 C C . GLY A 1 105 ? 0.747 12.124 -2.247 1.00 94.12 105 GLY A C 1
ATOM 830 O O . GLY A 1 105 ? 1.581 11.546 -1.534 1.00 94.12 105 GLY A O 1
ATOM 831 N N . PRO A 1 106 ? -0.505 11.644 -2.385 1.00 95.00 106 PRO A N 1
ATOM 832 C CA . PRO A 1 106 ? -1.003 10.458 -1.690 1.00 95.00 106 PRO A CA 1
ATOM 833 C C . PRO A 1 106 ? -0.205 9.204 -2.070 1.00 95.00 106 PRO A C 1
ATOM 835 O O . PRO A 1 106 ? 0.607 9.209 -2.990 1.00 95.00 106 PRO A O 1
ATOM 838 N N . LEU A 1 107 ? -0.398 8.099 -1.352 1.00 95.62 107 LEU A N 1
ATOM 839 C CA . LEU A 1 107 ? 0.094 6.803 -1.832 1.00 95.62 107 LEU A CA 1
ATOM 840 C C . LEU A 1 107 ? -0.611 6.487 -3.158 1.00 95.62 107 LEU A C 1
ATOM 842 O O . LEU A 1 107 ? -1.835 6.517 -3.198 1.00 95.62 107 LEU A O 1
ATOM 846 N N . LEU A 1 108 ? 0.130 6.166 -4.215 1.00 96.88 108 LEU A N 1
ATOM 847 C CA . LEU A 1 108 ? -0.435 5.492 -5.383 1.00 96.88 108 LEU A CA 1
ATOM 848 C C . LEU A 1 108 ? -0.333 3.990 -5.158 1.00 96.88 108 LEU A C 1
ATOM 850 O O . LEU A 1 108 ? 0.726 3.511 -4.754 1.00 96.88 108 LEU A O 1
ATOM 854 N N . PHE A 1 109 ? -1.402 3.252 -5.430 1.00 97.19 109 PHE A N 1
ATOM 855 C CA . PHE A 1 109 ? -1.433 1.808 -5.234 1.00 97.19 109 PHE A CA 1
ATOM 856 C C . PHE A 1 109 ? -2.136 1.112 -6.400 1.00 97.19 109 PHE A C 1
ATOM 858 O O . PHE A 1 109 ? -3.249 1.481 -6.776 1.00 97.19 109 PHE A O 1
ATOM 865 N N . SER A 1 110 ? -1.491 0.097 -6.972 1.00 96.50 110 SER A N 1
ATOM 866 C CA . SER A 1 110 ? -2.069 -0.768 -8.001 1.00 96.50 110 SER A CA 1
ATOM 867 C C . SER A 1 110 ? -2.679 -1.998 -7.336 1.00 96.50 110 SER A C 1
ATOM 869 O O . SER A 1 110 ? -1.989 -2.966 -7.005 1.00 96.50 110 SER A O 1
ATOM 871 N N . GLN A 1 111 ? -3.996 -1.973 -7.134 1.00 94.44 111 GLN A N 1
ATOM 872 C CA . GLN A 1 111 ? -4.710 -3.110 -6.551 1.00 94.44 111 GLN A CA 1
ATOM 873 C C . GLN A 1 111 ? -4.517 -4.383 -7.385 1.00 94.44 111 GLN A C 1
ATOM 875 O O . GLN A 1 111 ? -4.389 -4.326 -8.612 1.00 94.44 111 GLN A O 1
ATOM 880 N N . ARG A 1 112 ? -4.559 -5.544 -6.718 1.00 93.00 112 ARG A N 1
ATOM 881 C CA . ARG A 1 112 ? -4.374 -6.898 -7.290 1.00 93.00 112 ARG A CA 1
ATOM 882 C C . ARG A 1 112 ? -2.936 -7.236 -7.696 1.00 93.00 112 ARG A C 1
ATOM 884 O O . ARG A 1 112 ? -2.605 -8.418 -7.754 1.00 93.00 112 ARG A O 1
ATOM 891 N N . SER A 1 113 ? -2.072 -6.236 -7.894 1.00 94.31 113 SER A N 1
ATOM 892 C CA . SER A 1 113 ? -0.682 -6.446 -8.316 1.00 94.31 113 SER A CA 1
ATOM 893 C C . SER A 1 113 ? 0.217 -7.074 -7.238 1.00 94.31 113 SER A C 1
ATOM 895 O O . SER A 1 113 ? 1.340 -7.471 -7.547 1.00 94.31 113 SER A O 1
ATOM 897 N N . HIS A 1 114 ? -0.247 -7.236 -5.990 1.00 93.50 114 HIS A N 1
ATOM 898 C CA . HIS A 1 114 ? 0.439 -8.049 -4.970 1.00 93.50 114 HIS A CA 1
ATOM 899 C C . HIS A 1 114 ? 0.455 -9.535 -5.346 1.00 93.50 114 HIS A C 1
ATOM 901 O O . HIS A 1 114 ? 1.422 -10.239 -5.055 1.00 93.50 114 HIS A O 1
ATOM 907 N N . ARG A 1 115 ? -0.565 -10.014 -6.068 1.00 91.00 115 ARG A N 1
ATOM 908 C CA . ARG A 1 115 ? -0.707 -11.428 -6.437 1.00 91.00 115 ARG A CA 1
ATOM 909 C C . ARG A 1 115 ? 0.358 -11.855 -7.446 1.00 91.00 115 ARG A C 1
ATOM 911 O O . ARG A 1 115 ? 0.642 -11.159 -8.421 1.00 91.00 115 ARG A O 1
ATOM 918 N N . ASN A 1 116 ? 0.884 -13.062 -7.260 1.00 89.69 116 ASN A N 1
ATOM 919 C CA . ASN A 1 116 ? 1.838 -13.690 -8.176 1.00 89.69 116 ASN A CA 1
ATOM 920 C C . ASN A 1 116 ? 1.132 -14.264 -9.412 1.00 89.69 116 ASN A C 1
ATOM 922 O O . ASN A 1 116 ? 1.004 -15.474 -9.568 1.00 89.69 116 ASN A O 1
ATOM 926 N N . SER A 1 117 ? 0.645 -13.378 -10.279 1.00 89.88 117 SER A N 1
ATOM 927 C CA . SER A 1 117 ? 0.167 -13.750 -11.613 1.00 89.88 117 SER A CA 1
ATOM 928 C C . SER A 1 117 ? 1.325 -14.156 -12.523 1.00 89.88 117 SER A C 1
ATOM 930 O O . SER A 1 117 ? 2.461 -13.733 -12.311 1.00 89.88 117 SER A O 1
ATOM 932 N N . GLU A 1 118 ? 1.037 -14.909 -13.584 1.00 92.31 118 GLU A N 1
ATOM 933 C CA . GLU A 1 118 ? 2.042 -15.267 -14.592 1.00 92.31 118 GLU A CA 1
ATOM 934 C C . GLU A 1 118 ? 2.739 -14.028 -15.176 1.00 92.31 118 GLU A C 1
ATOM 936 O O . GLU A 1 118 ? 3.964 -13.986 -15.257 1.00 92.31 118 GLU A O 1
ATOM 941 N N . ALA A 1 119 ? 1.978 -12.980 -15.504 1.00 91.06 119 ALA A N 1
ATOM 942 C CA . ALA A 1 119 ? 2.529 -11.756 -16.078 1.00 91.06 119 ALA A CA 1
ATOM 943 C C . ALA A 1 119 ? 3.483 -11.034 -15.101 1.00 91.06 119 ALA A C 1
ATOM 945 O O . ALA A 1 119 ? 4.580 -10.633 -15.496 1.00 91.06 119 ALA A O 1
ATOM 946 N N . LYS A 1 120 ? 3.125 -10.951 -13.807 1.00 92.31 120 LYS A N 1
ATOM 947 C CA . LYS A 1 120 ? 4.017 -10.415 -12.761 1.00 92.31 120 LYS A CA 1
ATOM 948 C C . LYS A 1 120 ? 5.249 -11.300 -12.569 1.00 92.31 120 LYS A C 1
ATOM 950 O O . LYS A 1 120 ? 6.357 -10.786 -12.455 1.00 92.31 120 LYS A O 1
ATOM 955 N N . LEU A 1 121 ? 5.080 -12.621 -12.539 1.00 92.81 121 LEU A N 1
ATOM 956 C CA . LEU A 1 121 ? 6.185 -13.569 -12.373 1.00 92.81 121 LEU A CA 1
ATOM 957 C C . LEU A 1 121 ? 7.170 -13.495 -13.543 1.00 92.81 121 LEU A C 1
ATOM 959 O O . LEU A 1 121 ? 8.373 -13.508 -13.312 1.00 92.81 121 LEU A O 1
ATOM 963 N N . ARG A 1 122 ? 6.685 -13.335 -14.779 1.00 93.38 122 ARG A N 1
ATOM 964 C CA . ARG A 1 122 ? 7.516 -13.113 -15.971 1.00 93.38 122 ARG A CA 1
ATOM 965 C C . ARG A 1 122 ? 8.315 -11.813 -15.869 1.00 93.38 122 ARG A C 1
ATOM 967 O O . ARG A 1 122 ? 9.511 -11.815 -16.155 1.00 93.38 122 ARG A O 1
ATOM 974 N N . TRP A 1 123 ? 7.674 -10.733 -15.416 1.00 93.06 123 TRP A N 1
ATOM 975 C CA . TRP A 1 123 ? 8.337 -9.454 -15.152 1.00 93.06 123 TRP A CA 1
ATOM 976 C C . TRP A 1 123 ? 9.430 -9.583 -14.078 1.00 93.06 123 TRP A C 1
ATOM 978 O O . TRP A 1 123 ? 10.575 -9.216 -14.331 1.00 93.06 123 TRP A O 1
ATOM 988 N N . MET A 1 124 ? 9.110 -10.171 -12.917 1.00 91.62 124 MET A N 1
ATOM 989 C CA . MET A 1 124 ? 10.066 -10.379 -11.818 1.00 91.62 124 MET A CA 1
ATOM 990 C C . MET A 1 124 ? 11.207 -11.322 -12.214 1.00 91.62 124 MET A C 1
ATOM 992 O O . MET A 1 124 ? 12.359 -11.069 -11.875 1.00 91.62 124 MET A O 1
ATOM 996 N N . HIS A 1 125 ? 10.908 -12.385 -12.965 1.00 91.62 125 HIS A N 1
ATOM 997 C CA . HIS A 1 125 ? 11.920 -13.308 -13.469 1.00 91.62 125 HIS A CA 1
ATOM 998 C C . HIS A 1 125 ? 12.897 -12.592 -14.400 1.00 91.62 125 HIS A C 1
ATOM 1000 O O . HIS A 1 125 ? 14.100 -12.715 -14.214 1.00 91.62 125 HIS A O 1
ATOM 1006 N N . ALA A 1 126 ? 12.408 -11.797 -15.357 1.00 91.50 126 ALA A N 1
ATOM 1007 C CA . ALA A 1 126 ? 13.275 -11.000 -16.223 1.00 91.50 126 ALA A CA 1
ATOM 1008 C C . ALA A 1 126 ? 14.123 -9.988 -15.429 1.00 91.50 126 ALA A C 1
ATOM 1010 O O . ALA A 1 126 ? 15.269 -9.734 -15.785 1.00 91.50 126 ALA A O 1
ATOM 1011 N N . TYR A 1 127 ? 13.589 -9.463 -14.324 1.00 89.38 127 TYR A N 1
ATOM 1012 C CA . TYR A 1 127 ? 14.310 -8.603 -13.385 1.00 89.38 127 TYR A CA 1
ATOM 1013 C C . TYR A 1 127 ? 15.423 -9.306 -12.594 1.00 89.38 127 TYR A C 1
ATOM 1015 O O . TYR A 1 127 ? 16.328 -8.641 -12.094 1.00 89.38 127 TYR A O 1
ATOM 1023 N N . ALA A 1 128 ? 15.361 -10.631 -12.465 1.00 87.25 128 ALA A N 1
ATOM 1024 C CA . ALA A 1 128 ? 16.393 -11.445 -11.830 1.00 87.25 128 ALA A CA 1
ATOM 1025 C C . ALA A 1 128 ? 17.497 -11.897 -12.809 1.00 87.25 128 ALA A C 1
ATOM 1027 O O . ALA A 1 128 ? 18.453 -12.545 -12.386 1.00 87.25 128 ALA A O 1
ATOM 1028 N N . GLN A 1 129 ? 17.380 -11.566 -14.100 1.00 87.44 129 GLN A N 1
ATOM 1029 C CA . GLN A 1 129 ? 18.351 -11.908 -15.144 1.00 87.44 129 GLN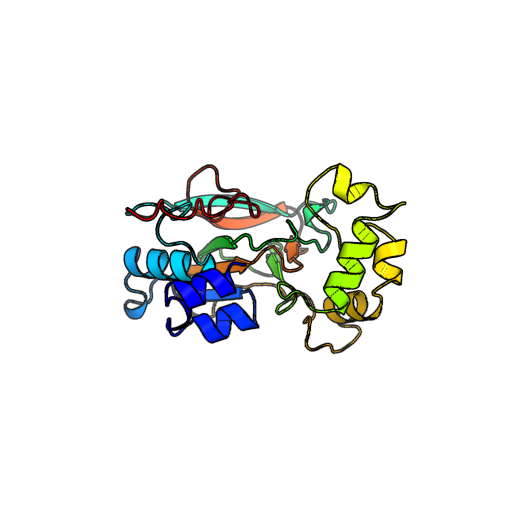 A CA 1
ATOM 1030 C C . GLN A 1 129 ? 19.144 -10.671 -15.597 1.00 87.44 129 GLN A C 1
ATOM 1032 O O . GLN A 1 129 ? 18.703 -9.532 -15.447 1.00 87.44 129 GLN A O 1
ATOM 1037 N N . GLU A 1 130 ? 20.313 -10.880 -16.204 1.00 84.38 130 GLU A N 1
ATOM 1038 C CA . GLU A 1 130 ? 21.040 -9.800 -16.888 1.00 84.38 130 GLU A CA 1
ATOM 1039 C C . GLU A 1 130 ? 20.181 -9.187 -18.020 1.00 84.38 130 GLU A C 1
ATOM 1041 O O . GLU A 1 130 ? 19.463 -9.924 -18.703 1.00 84.38 130 GLU A O 1
ATOM 1046 N N . PRO A 1 131 ? 20.236 -7.861 -18.266 1.00 81.38 131 PRO A N 1
ATOM 1047 C CA . PRO A 1 131 ? 21.145 -6.863 -17.687 1.00 81.38 131 PRO A CA 1
ATOM 1048 C C . PRO A 1 131 ? 20.585 -6.135 -16.446 1.00 81.38 131 PRO A C 1
ATOM 1050 O O . PRO A 1 131 ? 21.016 -5.023 -16.134 1.00 81.38 131 PRO A O 1
ATOM 1053 N N . ALA A 1 132 ? 19.566 -6.679 -15.769 1.00 79.19 132 ALA A N 1
ATOM 1054 C CA . ALA A 1 132 ? 18.960 -6.007 -14.625 1.00 79.19 132 ALA A CA 1
ATOM 1055 C C . ALA A 1 132 ? 19.934 -5.967 -13.432 1.00 79.19 132 ALA A C 1
ATOM 1057 O O . ALA A 1 132 ? 20.245 -6.984 -12.816 1.00 79.19 132 ALA A O 1
ATOM 1058 N N . SER A 1 133 ? 20.405 -4.769 -13.085 1.00 75.75 133 SER A N 1
ATOM 1059 C CA . SER A 1 133 ? 21.291 -4.538 -11.935 1.00 75.75 133 SER A CA 1
ATOM 1060 C C . SER A 1 133 ? 20.576 -3.917 -10.734 1.00 75.75 133 SER A C 1
ATOM 1062 O O . SER A 1 133 ? 21.068 -4.010 -9.614 1.00 75.75 133 SER A O 1
ATOM 1064 N N . GLU A 1 134 ? 19.400 -3.325 -10.940 1.00 73.25 134 GLU A N 1
ATOM 1065 C CA . GLU A 1 134 ? 18.637 -2.616 -9.906 1.00 73.25 134 GLU A CA 1
ATOM 1066 C C . GLU A 1 134 ? 18.272 -3.525 -8.723 1.00 73.25 134 GLU A C 1
ATOM 1068 O O . GLU A 1 134 ? 18.513 -3.163 -7.575 1.00 73.25 134 GLU A O 1
ATOM 1073 N N . ALA A 1 135 ? 17.829 -4.755 -9.007 1.00 67.19 135 ALA A N 1
ATOM 1074 C CA . ALA A 1 135 ? 17.511 -5.759 -7.990 1.00 67.19 135 ALA A CA 1
ATOM 1075 C C . ALA A 1 135 ? 18.730 -6.217 -7.161 1.00 67.19 135 ALA A C 1
ATOM 1077 O O . ALA A 1 135 ? 18.568 -6.854 -6.121 1.00 67.19 135 ALA A O 1
ATOM 1078 N N . ARG A 1 136 ? 19.960 -5.924 -7.617 1.00 71.25 136 ARG A N 1
ATOM 1079 C CA . ARG A 1 136 ? 21.198 -6.194 -6.862 1.00 71.25 136 ARG A CA 1
ATOM 1080 C C . ARG A 1 136 ? 21.530 -5.079 -5.872 1.00 71.25 136 ARG A C 1
ATOM 1082 O O . ARG A 1 136 ? 22.266 -5.332 -4.925 1.00 71.25 136 ARG A O 1
ATOM 1089 N N . ALA A 1 137 ? 21.035 -3.863 -6.107 1.00 71.06 137 ALA A N 1
ATOM 1090 C CA . ALA A 1 137 ? 21.304 -2.704 -5.259 1.00 71.06 137 ALA A CA 1
ATOM 1091 C C . ALA A 1 137 ? 20.335 -2.631 -4.071 1.00 71.06 137 ALA A C 1
ATOM 1093 O O . ALA A 1 137 ? 20.746 -2.341 -2.949 1.00 71.06 137 ALA A O 1
ATOM 1094 N N . GLU A 1 138 ? 19.059 -2.926 -4.306 1.00 68.88 138 GLU A N 1
ATOM 1095 C CA . GLU A 1 138 ? 18.025 -3.000 -3.277 1.00 68.88 138 GLU A CA 1
ATOM 1096 C C . GLU A 1 138 ? 16.987 -4.067 -3.650 1.00 68.88 138 GLU A C 1
ATOM 1098 O O . GLU A 1 138 ? 16.808 -4.352 -4.834 1.00 68.88 138 GLU A O 1
ATOM 1103 N N . PRO A 1 139 ? 16.258 -4.656 -2.682 1.00 71.06 139 PRO A N 1
ATOM 1104 C CA . PRO A 1 139 ? 15.232 -5.657 -2.979 1.00 71.06 139 PRO A CA 1
ATOM 1105 C C . PRO A 1 139 ? 13.973 -5.080 -3.659 1.00 71.06 139 PRO A C 1
ATOM 1107 O O . PRO A 1 139 ? 12.977 -5.798 -3.761 1.00 71.06 139 PRO A O 1
ATOM 1110 N N . SER A 1 140 ? 14.009 -3.821 -4.112 1.00 83.75 140 SER A N 1
ATOM 1111 C CA . SER A 1 140 ? 12.892 -3.114 -4.737 1.00 83.75 140 SER A CA 1
ATOM 1112 C C . SER A 1 140 ? 12.982 -3.166 -6.261 1.00 83.75 140 SER A C 1
ATOM 1114 O O . SER A 1 140 ? 14.046 -2.974 -6.847 1.00 83.75 140 SER A O 1
ATOM 1116 N N . PHE A 1 141 ? 11.839 -3.347 -6.919 1.00 89.88 141 PHE A N 1
ATOM 1117 C CA . PHE A 1 141 ? 11.755 -3.457 -8.377 1.00 89.88 141 PHE A CA 1
ATOM 1118 C C . PHE A 1 141 ? 10.870 -2.341 -8.917 1.00 89.88 141 PHE A C 1
ATOM 1120 O O . PHE A 1 141 ? 9.685 -2.275 -8.582 1.00 89.88 141 PHE A O 1
ATOM 1127 N N . ARG A 1 142 ? 11.431 -1.454 -9.742 1.00 92.31 142 ARG A N 1
ATOM 1128 C CA . ARG A 1 142 ? 10.701 -0.330 -10.342 1.00 92.31 142 ARG A CA 1
ATOM 1129 C C . ARG A 1 142 ? 10.039 -0.818 -11.631 1.00 92.31 142 ARG A C 1
ATOM 1131 O O . ARG A 1 142 ? 10.677 -1.474 -12.436 1.00 92.31 142 ARG A O 1
ATOM 1138 N N . LEU A 1 143 ? 8.776 -0.494 -11.895 1.00 93.25 143 LEU A N 1
ATOM 1139 C CA . LEU A 1 143 ? 8.014 -1.035 -13.035 1.00 93.25 143 LEU A CA 1
ATOM 1140 C C . LEU A 1 143 ? 8.771 -0.939 -14.374 1.00 93.25 143 LEU A C 1
ATOM 1142 O O . LEU A 1 143 ? 8.757 -1.875 -15.176 1.00 93.25 143 LEU A O 1
ATOM 1146 N N . ARG A 1 144 ? 9.468 0.186 -14.581 1.00 91.56 144 ARG A N 1
ATOM 1147 C CA . ARG A 1 144 ? 10.262 0.492 -15.780 1.00 91.56 144 ARG A CA 1
ATOM 1148 C C . ARG A 1 144 ? 11.770 0.620 -15.533 1.00 91.56 144 ARG A C 1
ATOM 1150 O O . ARG A 1 144 ? 12.471 1.081 -16.429 1.00 91.56 144 ARG A O 1
ATOM 1157 N N . GLY A 1 145 ? 12.288 0.221 -14.371 1.00 89.25 145 GLY A N 1
ATOM 1158 C CA . GLY A 1 145 ? 13.724 0.350 -14.077 1.00 89.25 145 GLY A CA 1
ATOM 1159 C C . GLY A 1 145 ? 14.613 -0.574 -14.927 1.00 89.25 145 GLY A C 1
ATOM 1160 O O . GLY A 1 145 ? 15.797 -0.303 -15.109 1.00 89.25 145 GLY A O 1
ATOM 1161 N N . CYS A 1 146 ? 14.037 -1.620 -15.531 1.00 90.19 146 CYS A N 1
ATOM 1162 C CA . CYS A 1 146 ? 14.696 -2.506 -16.485 1.00 90.19 146 CYS A CA 1
ATOM 1163 C C . CYS A 1 146 ? 13.880 -2.632 -17.779 1.00 90.19 146 CYS A C 1
ATOM 1165 O O . CYS A 1 146 ? 12.777 -3.185 -17.793 1.00 90.19 146 CYS A O 1
ATOM 1167 N N . ALA A 1 147 ? 14.454 -2.181 -18.898 1.00 91.25 147 ALA A N 1
ATOM 1168 C CA . ALA A 1 147 ? 13.805 -2.243 -20.208 1.00 91.25 147 ALA A CA 1
ATOM 1169 C C . ALA A 1 147 ? 13.516 -3.685 -20.665 1.00 91.25 147 ALA A C 1
ATOM 1171 O O . ALA A 1 147 ? 12.471 -3.943 -21.263 1.00 91.25 147 ALA A O 1
ATOM 1172 N N . ALA A 1 148 ? 14.411 -4.632 -20.359 1.00 89.88 148 ALA A N 1
ATOM 1173 C CA . ALA A 1 148 ? 14.210 -6.042 -20.687 1.00 89.88 148 ALA A CA 1
ATOM 1174 C C . ALA A 1 148 ? 13.010 -6.626 -19.926 1.00 89.88 148 ALA A C 1
ATOM 1176 O O . ALA A 1 148 ? 12.162 -7.275 -20.538 1.00 89.88 148 ALA A O 1
ATOM 1177 N N . ALA A 1 149 ? 12.881 -6.326 -18.629 1.00 91.69 149 ALA A N 1
ATOM 1178 C CA . ALA A 1 149 ? 11.746 -6.768 -17.825 1.00 91.69 149 ALA A CA 1
ATOM 1179 C C . ALA A 1 149 ? 10.429 -6.118 -18.269 1.00 91.69 149 ALA A C 1
ATOM 1181 O O . ALA A 1 149 ? 9.433 -6.816 -18.460 1.00 91.69 149 ALA A O 1
ATOM 1182 N N . ALA A 1 150 ? 10.432 -4.804 -18.514 1.00 92.62 150 ALA A N 1
ATOM 1183 C CA . ALA A 1 150 ? 9.258 -4.092 -19.015 1.00 92.62 150 ALA A CA 1
ATOM 1184 C C . ALA A 1 150 ? 8.783 -4.645 -20.371 1.00 92.62 150 ALA A C 1
ATOM 1186 O O . ALA A 1 150 ? 7.584 -4.786 -20.597 1.00 92.62 150 ALA A O 1
ATOM 1187 N N . LYS A 1 151 ? 9.714 -5.016 -21.261 1.00 92.81 151 LYS A N 1
ATOM 1188 C CA . LYS A 1 151 ? 9.395 -5.666 -22.539 1.00 92.81 151 LYS A CA 1
ATOM 1189 C C . LYS A 1 151 ? 8.871 -7.090 -22.350 1.00 92.81 151 LYS A C 1
ATOM 1191 O O . LYS A 1 151 ? 7.922 -7.475 -23.027 1.00 92.81 151 LYS A O 1
ATOM 1196 N N . ALA A 1 152 ? 9.474 -7.864 -21.447 1.00 91.31 152 ALA A N 1
ATOM 1197 C CA . ALA A 1 152 ? 9.084 -9.248 -21.186 1.00 91.31 152 ALA A CA 1
ATOM 1198 C C . ALA A 1 152 ? 7.640 -9.370 -20.672 1.00 91.31 152 ALA A C 1
ATOM 1200 O O . ALA A 1 152 ? 7.012 -10.401 -20.881 1.00 91.31 152 ALA A O 1
ATOM 1201 N N . ALA A 1 153 ? 7.097 -8.333 -20.031 1.00 92.06 153 ALA A N 1
ATOM 1202 C CA . ALA A 1 153 ? 5.729 -8.310 -19.515 1.00 92.06 153 ALA A CA 1
ATOM 1203 C C . ALA A 1 153 ? 5.011 -6.989 -19.841 1.00 92.06 153 ALA A C 1
ATOM 1205 O O . ALA A 1 153 ? 4.478 -6.313 -18.960 1.00 92.06 153 ALA A O 1
ATOM 1206 N N . ALA A 1 154 ? 5.019 -6.602 -21.120 1.00 92.62 154 ALA A N 1
ATOM 1207 C CA . ALA A 1 154 ? 4.420 -5.347 -21.576 1.00 92.62 154 ALA A CA 1
ATOM 1208 C C . ALA A 1 154 ? 2.916 -5.243 -21.256 1.00 92.62 154 ALA A C 1
ATOM 1210 O O . ALA A 1 154 ? 2.425 -4.156 -20.964 1.00 92.62 154 ALA A O 1
ATOM 1211 N N . ASP A 1 155 ? 2.205 -6.370 -21.258 1.00 89.75 155 ASP A N 1
ATOM 1212 C CA . ASP A 1 155 ? 0.806 -6.499 -20.845 1.00 89.75 155 ASP A CA 1
ATOM 1213 C C . ASP A 1 155 ? 0.586 -6.106 -19.376 1.00 89.75 155 ASP A C 1
ATOM 1215 O O . ASP A 1 155 ? -0.321 -5.333 -19.069 1.00 89.75 155 ASP A O 1
ATOM 1219 N N . PHE A 1 156 ? 1.448 -6.584 -18.474 1.00 91.38 156 PHE A N 1
ATOM 1220 C CA . PHE A 1 156 ? 1.417 -6.232 -17.055 1.00 91.38 156 PHE A CA 1
ATOM 1221 C C . PHE A 1 156 ? 1.724 -4.747 -16.839 1.00 91.38 156 PHE A C 1
ATOM 1223 O O . PHE A 1 156 ? 1.004 -4.075 -16.102 1.00 91.38 156 PHE A O 1
ATOM 1230 N N . VAL A 1 157 ? 2.747 -4.220 -17.523 1.00 91.81 157 VAL A N 1
ATOM 1231 C CA . VAL A 1 157 ? 3.107 -2.793 -17.462 1.00 91.81 157 VAL A CA 1
ATOM 1232 C C . VAL A 1 157 ? 1.939 -1.920 -17.924 1.00 91.81 157 VAL A C 1
ATOM 1234 O O . VAL A 1 157 ? 1.542 -1.003 -17.210 1.00 91.81 157 VAL A O 1
ATOM 1237 N N . GLN A 1 158 ? 1.346 -2.233 -19.080 1.00 90.31 158 GLN A N 1
ATOM 1238 C CA . GLN A 1 158 ? 0.198 -1.498 -19.614 1.00 90.31 158 GLN A CA 1
ATOM 1239 C C . GLN A 1 158 ? -1.002 -1.534 -18.665 1.00 90.31 158 GLN A C 1
ATOM 1241 O O . GLN A 1 158 ? -1.646 -0.506 -18.477 1.00 90.31 158 GLN A O 1
ATOM 1246 N N . ALA A 1 159 ? -1.285 -2.674 -18.032 1.00 88.00 159 ALA A N 1
ATOM 1247 C CA . ALA A 1 159 ? -2.413 -2.792 -17.113 1.00 88.00 159 ALA A CA 1
ATOM 1248 C C . ALA A 1 159 ? -2.244 -1.930 -15.854 1.00 88.00 159 ALA A C 1
ATOM 1250 O O . ALA A 1 159 ? -3.183 -1.270 -15.410 1.00 88.00 159 ALA A O 1
ATOM 1251 N N . VAL A 1 160 ? -1.033 -1.900 -15.294 1.00 87.81 160 VAL A N 1
ATOM 1252 C CA . VAL A 1 160 ? -0.706 -1.091 -14.108 1.00 87.81 160 VAL A CA 1
ATOM 1253 C C . VAL A 1 160 ? -0.732 0.409 -14.420 1.00 87.81 160 VAL A C 1
ATOM 1255 O O . VAL A 1 160 ? -1.088 1.217 -13.563 1.00 87.81 160 VAL A O 1
ATOM 1258 N N . GLU A 1 161 ? -0.379 0.792 -15.644 1.00 89.31 161 GLU A N 1
ATOM 1259 C CA . GLU A 1 161 ? -0.449 2.180 -16.113 1.00 89.31 161 GLU A CA 1
ATOM 1260 C C . GLU A 1 161 ? -1.845 2.585 -16.611 1.00 89.31 161 GLU A C 1
ATOM 1262 O O . GLU A 1 161 ? -2.088 3.756 -16.877 1.00 89.31 161 GLU A O 1
ATOM 1267 N N . GLY A 1 162 ? -2.772 1.630 -16.721 1.00 84.75 162 GLY A N 1
ATOM 1268 C CA . GLY A 1 162 ? -4.137 1.858 -17.197 1.00 84.75 162 GLY A CA 1
ATOM 1269 C C . GLY A 1 162 ? -4.296 1.993 -18.705 1.00 84.75 162 GLY A C 1
ATOM 1270 O O . GLY A 1 162 ? -5.320 2.479 -19.176 1.00 84.75 162 GLY A O 1
ATOM 1271 N N . HIS A 1 163 ? -3.324 1.497 -19.462 1.00 72.12 163 HIS A N 1
ATOM 1272 C CA . HIS A 1 163 ? -3.393 1.361 -20.914 1.00 72.12 163 HIS A CA 1
ATOM 1273 C C . HIS A 1 163 ? -4.093 0.064 -21.366 1.00 72.12 163 HIS A C 1
ATOM 1275 O O . HIS A 1 163 ? -4.413 -0.079 -22.545 1.00 72.12 163 HIS A O 1
ATOM 1281 N N . SER A 1 164 ? -4.334 -0.890 -20.459 1.00 76.31 164 SER A N 1
ATOM 1282 C CA . SER A 1 164 ? -5.077 -2.128 -20.729 1.00 76.31 164 SER A CA 1
ATOM 1283 C C . SER A 1 164 ? -5.809 -2.638 -19.480 1.00 76.31 164 SER A C 1
ATOM 1285 O O . SER A 1 164 ? -5.577 -2.167 -18.366 1.00 76.31 164 SER A O 1
ATOM 1287 N N . ILE A 1 165 ? -6.719 -3.601 -19.654 1.00 73.19 165 ILE A N 1
ATOM 1288 C CA . ILE A 1 165 ? -7.418 -4.262 -18.545 1.00 73.19 165 ILE A CA 1
ATOM 1289 C C . ILE A 1 165 ? -6.836 -5.661 -18.366 1.00 73.19 165 ILE A C 1
ATOM 1291 O O . ILE A 1 165 ? -6.892 -6.485 -19.275 1.00 73.19 165 ILE A O 1
ATOM 1295 N N . LEU A 1 166 ? -6.330 -5.943 -17.167 1.00 74.88 166 LEU A N 1
ATOM 1296 C CA . LEU A 1 166 ? -5.873 -7.267 -16.758 1.00 74.88 166 LEU A CA 1
ATOM 1297 C C . LEU A 1 166 ? -6.478 -7.597 -15.391 1.00 74.88 166 LEU A C 1
ATOM 1299 O O . LEU A 1 166 ? -6.555 -6.738 -14.514 1.00 74.88 166 LEU A O 1
ATOM 1303 N N . GLU A 1 167 ? -6.902 -8.840 -15.159 1.00 77.81 167 GLU A N 1
ATOM 1304 C CA . GLU A 1 167 ? -7.365 -9.227 -13.817 1.00 77.81 167 GLU A CA 1
ATOM 1305 C C . GLU A 1 167 ? -6.243 -9.158 -12.775 1.00 77.81 167 GLU A C 1
ATOM 1307 O O . GLU A 1 167 ? -6.488 -8.879 -11.603 1.00 77.81 167 GLU A O 1
ATOM 1312 N N . ALA A 1 168 ? -5.006 -9.389 -13.212 1.00 76.00 168 ALA A N 1
ATOM 1313 C CA . ALA A 1 168 ? -3.834 -9.445 -12.355 1.00 76.00 168 ALA A CA 1
ATOM 1314 C C . ALA A 1 168 ? -3.390 -8.087 -11.783 1.00 76.00 168 ALA A C 1
ATOM 1316 O O . ALA A 1 168 ? -2.637 -8.074 -10.815 1.00 76.00 168 ALA A O 1
ATOM 1317 N N . ALA A 1 169 ? -3.817 -6.960 -12.359 1.00 83.12 169 ALA A N 1
ATOM 1318 C CA . ALA A 1 169 ? -3.451 -5.628 -11.881 1.00 83.12 169 ALA A CA 1
ATOM 1319 C C . ALA A 1 169 ? -4.486 -4.582 -12.297 1.00 83.12 169 ALA A C 1
ATOM 1321 O O . ALA A 1 169 ? -5.055 -4.642 -13.381 1.00 83.12 169 ALA A O 1
ATOM 1322 N N . ALA A 1 170 ? -4.767 -3.624 -11.420 1.00 84.88 170 ALA A N 1
ATOM 1323 C CA . ALA A 1 170 ? -5.520 -2.418 -11.758 1.00 84.88 170 ALA A CA 1
ATOM 1324 C C . ALA A 1 170 ? -4.567 -1.234 -11.999 1.00 84.88 170 ALA A C 1
ATOM 1326 O O . ALA A 1 170 ? -3.447 -1.255 -11.478 1.00 84.88 170 ALA A O 1
ATOM 1327 N N . PRO A 1 171 ? -5.011 -0.182 -12.710 1.00 91.38 171 PRO A N 1
ATOM 1328 C CA . PRO A 1 171 ? -4.257 1.060 -12.794 1.00 91.38 171 PRO A CA 1
ATOM 1329 C C . PRO A 1 171 ? -3.908 1.566 -11.392 1.00 91.38 171 PRO A C 1
ATOM 1331 O O . PRO A 1 171 ? -4.743 1.478 -10.488 1.00 91.38 171 PRO A O 1
ATOM 1334 N N . ALA A 1 172 ? -2.701 2.090 -11.185 1.00 93.25 172 ALA A N 1
ATOM 1335 C CA . ALA A 1 172 ? -2.354 2.679 -9.895 1.00 93.25 172 ALA A CA 1
ATOM 1336 C C . ALA A 1 172 ? -3.251 3.895 -9.606 1.00 93.25 172 ALA A C 1
ATOM 1338 O O . ALA A 1 172 ? -3.365 4.796 -10.435 1.00 93.25 172 ALA A O 1
ATOM 1339 N N . GLN A 1 173 ? -3.895 3.914 -8.439 1.00 95.25 173 GLN A N 1
ATOM 1340 C CA . GLN A 1 173 ? -4.815 4.980 -8.029 1.00 95.25 173 GLN A CA 1
ATOM 1341 C C . GLN A 1 173 ? -4.362 5.624 -6.714 1.00 95.25 173 GLN A C 1
ATOM 1343 O O . GLN A 1 173 ? -3.738 4.944 -5.891 1.00 95.25 173 GLN A O 1
ATOM 1348 N N . PRO A 1 174 ? -4.669 6.915 -6.489 1.00 96.00 174 PRO A N 1
ATOM 1349 C CA . PRO A 1 174 ? -4.400 7.572 -5.219 1.00 96.00 174 PRO A CA 1
ATOM 1350 C C . PRO A 1 174 ? -5.251 6.973 -4.094 1.00 96.00 174 PRO A C 1
ATOM 1352 O O . PRO A 1 174 ? -6.471 6.866 -4.199 1.00 96.00 174 PRO A O 1
ATOM 1355 N N . VAL A 1 175 ? -4.602 6.620 -2.989 1.00 96.19 175 VAL A N 1
ATOM 1356 C CA . VAL A 1 175 ? -5.251 6.195 -1.748 1.00 96.19 175 VAL A CA 1
ATOM 1357 C C . VAL A 1 175 ? -5.532 7.440 -0.913 1.00 96.19 175 VAL A C 1
ATOM 1359 O O . VAL A 1 175 ? -4.612 8.052 -0.364 1.00 96.19 175 VAL A O 1
ATOM 1362 N N . LEU A 1 176 ? -6.807 7.811 -0.839 1.00 95.38 176 LEU A N 1
ATOM 1363 C CA . LEU A 1 176 ? -7.311 8.964 -0.092 1.00 95.38 176 LEU A CA 1
ATOM 1364 C C . LEU A 1 176 ? -8.080 8.504 1.157 1.00 95.38 176 LEU A C 1
ATOM 1366 O O . LEU A 1 176 ? -8.580 7.381 1.161 1.00 95.38 176 LEU A O 1
ATOM 1370 N N . PRO A 1 177 ? -8.195 9.330 2.212 1.00 95.38 177 PRO A N 1
ATOM 1371 C CA . PRO A 1 177 ? -9.025 9.031 3.374 1.00 95.38 177 PRO A CA 1
ATOM 1372 C C . PRO A 1 177 ? -10.461 8.671 2.977 1.00 95.38 177 PRO A C 1
ATOM 1374 O O . PRO A 1 177 ? -10.998 9.193 1.999 1.00 95.38 177 PRO A O 1
ATOM 1377 N N . LEU A 1 178 ? -11.089 7.786 3.751 1.00 94.88 178 LEU A N 1
ATOM 1378 C CA . LEU A 1 178 ? -12.491 7.439 3.554 1.00 94.88 178 LEU A CA 1
ATOM 1379 C C . LEU A 1 178 ? -13.373 8.688 3.778 1.00 94.88 178 LEU A C 1
ATOM 1381 O O . LEU A 1 178 ? -13.160 9.416 4.751 1.00 94.88 178 LEU A O 1
ATOM 1385 N N . PRO A 1 179 ? -14.377 8.950 2.921 1.00 92.56 179 PRO A N 1
ATOM 1386 C CA . PRO A 1 179 ? -15.271 10.092 3.100 1.00 92.56 179 PRO A CA 1
ATOM 1387 C C . PRO A 1 179 ? -16.001 10.049 4.447 1.00 92.56 179 PRO A C 1
ATOM 1389 O O . PRO A 1 179 ? -16.568 9.022 4.815 1.00 92.56 179 PRO A O 1
ATOM 1392 N N . GLY A 1 180 ? -16.007 11.171 5.172 1.00 91.31 180 GLY A N 1
ATOM 1393 C CA . GLY A 1 180 ? -16.675 11.288 6.475 1.00 91.31 180 GLY A CA 1
ATOM 1394 C C . GLY A 1 180 ? -15.967 10.571 7.632 1.00 91.31 180 GLY A C 1
ATOM 1395 O O . GLY A 1 180 ? -16.508 10.536 8.734 1.00 91.31 180 GLY A O 1
ATOM 1396 N N . VAL A 1 181 ? -14.770 10.020 7.406 1.00 94.00 181 VAL A N 1
ATOM 1397 C CA . VAL A 1 181 ? -13.985 9.297 8.411 1.00 94.00 181 VAL A CA 1
ATOM 1398 C C . VAL A 1 181 ? -12.828 10.160 8.896 1.00 94.00 181 VAL A C 1
ATOM 1400 O O . VAL A 1 181 ? -11.935 10.525 8.133 1.00 94.00 181 VAL A O 1
ATOM 1403 N N . ARG A 1 182 ? -12.788 10.419 10.205 1.00 93.25 182 ARG A N 1
ATOM 1404 C CA . ARG A 1 182 ? -11.755 11.261 10.824 1.00 93.25 182 ARG A CA 1
ATOM 1405 C C . ARG A 1 182 ? -10.376 10.603 10.834 1.00 93.25 182 ARG A C 1
ATOM 1407 O O . ARG A 1 182 ? -9.366 11.283 10.670 1.00 93.25 182 ARG A O 1
ATOM 1414 N N . ARG A 1 183 ? -10.304 9.289 11.066 1.00 95.88 183 ARG A N 1
ATOM 1415 C CA . ARG A 1 183 ? -9.047 8.528 11.074 1.00 95.88 183 ARG A CA 1
ATOM 1416 C C . ARG A 1 183 ? -9.186 7.293 10.205 1.00 95.88 183 ARG A C 1
ATOM 1418 O O . ARG A 1 183 ? -9.737 6.285 10.624 1.00 95.88 183 ARG A O 1
ATOM 1425 N N . THR A 1 184 ? -8.658 7.364 8.992 1.00 97.38 184 THR A N 1
ATOM 1426 C CA . THR A 1 184 ? -8.645 6.224 8.078 1.00 97.38 184 THR A CA 1
ATOM 1427 C C . THR A 1 184 ? -7.394 5.388 8.321 1.00 97.38 184 THR A C 1
ATOM 1429 O O . THR A 1 184 ? -6.284 5.847 8.054 1.00 97.38 184 THR A O 1
ATOM 1432 N N . LEU A 1 185 ? -7.561 4.159 8.809 1.00 97.69 185 LEU A N 1
ATOM 1433 C CA . LEU A 1 185 ? -6.512 3.142 8.831 1.00 97.69 185 LEU A CA 1
ATOM 1434 C C . LEU A 1 185 ? -6.335 2.581 7.417 1.00 97.69 185 LEU A C 1
ATOM 1436 O O . LEU A 1 185 ? -7.308 2.150 6.805 1.00 97.69 185 LEU A O 1
ATOM 1440 N N . VAL A 1 186 ? -5.100 2.545 6.927 1.00 97.88 186 VAL A N 1
ATOM 1441 C CA . VAL A 1 186 ? -4.715 1.992 5.626 1.00 97.88 186 VAL A CA 1
ATOM 1442 C C . VAL A 1 186 ? -3.690 0.888 5.845 1.00 97.88 186 VAL A C 1
ATOM 1444 O O . VAL A 1 186 ? -2.626 1.131 6.413 1.00 97.88 186 VAL A O 1
ATOM 1447 N N . LEU A 1 187 ? -3.998 -0.314 5.368 1.00 97.94 187 LEU A N 1
ATOM 1448 C CA . LEU A 1 187 ? -3.100 -1.468 5.335 1.00 97.94 187 LEU A CA 1
ATOM 1449 C C . LEU A 1 187 ? -2.832 -1.802 3.869 1.00 97.94 187 LEU A C 1
ATOM 1451 O O . LEU A 1 187 ? -3.789 -1.993 3.118 1.00 97.94 187 LEU A O 1
ATOM 1455 N N . ALA A 1 188 ? -1.569 -1.876 3.454 1.00 97.25 188 ALA A N 1
ATOM 1456 C CA . ALA A 1 188 ? -1.217 -2.190 2.069 1.00 97.25 188 ALA A CA 1
ATOM 1457 C C . ALA A 1 188 ? -0.102 -3.235 1.989 1.00 97.25 188 ALA A C 1
ATOM 1459 O O . ALA A 1 188 ? 0.911 -3.106 2.677 1.00 97.25 188 ALA A O 1
ATOM 1460 N N . ASP A 1 189 ? -0.280 -4.235 1.127 1.00 95.81 189 ASP A N 1
ATOM 1461 C CA . ASP A 1 189 ? 0.755 -5.205 0.772 1.00 95.81 189 ASP A CA 1
ATOM 1462 C C . ASP A 1 189 ? 1.687 -4.573 -0.264 1.00 95.81 189 ASP A C 1
ATOM 1464 O O . ASP A 1 189 ? 1.326 -4.419 -1.430 1.00 95.81 189 ASP A O 1
ATOM 1468 N N . THR A 1 190 ? 2.894 -4.195 0.145 1.00 93.75 190 THR A N 1
ATOM 1469 C CA . THR A 1 190 ? 3.876 -3.527 -0.715 1.00 93.75 190 THR A CA 1
ATOM 1470 C C . THR A 1 190 ? 4.679 -4.473 -1.601 1.00 93.75 190 THR A C 1
ATOM 1472 O O . THR A 1 190 ? 5.574 -4.031 -2.327 1.00 93.75 190 THR A O 1
ATOM 1475 N N . SER A 1 191 ? 4.312 -5.760 -1.632 1.00 92.88 191 SER A N 1
ATOM 1476 C CA . SER A 1 191 ? 4.616 -6.608 -2.787 1.00 92.88 191 SER A CA 1
ATOM 1477 C C . SER A 1 191 ? 3.778 -6.226 -4.017 1.00 92.88 191 SER A C 1
ATOM 1479 O O . SER A 1 191 ? 4.105 -6.648 -5.130 1.00 92.88 191 SER A O 1
ATOM 1481 N N . ALA A 1 192 ? 2.714 -5.427 -3.853 1.00 94.88 192 ALA A N 1
ATOM 1482 C CA . ALA A 1 192 ? 2.051 -4.716 -4.944 1.00 94.88 192 ALA A CA 1
ATOM 1483 C C . ALA A 1 192 ? 2.890 -3.540 -5.454 1.00 94.88 192 ALA A C 1
ATOM 1485 O O . ALA A 1 192 ? 3.699 -2.954 -4.729 1.00 94.88 192 ALA A O 1
ATOM 1486 N N . LEU A 1 193 ? 2.616 -3.134 -6.693 1.00 96.12 193 LEU A N 1
ATOM 1487 C CA . LEU A 1 193 ? 3.142 -1.892 -7.229 1.00 96.12 193 LEU A CA 1
ATOM 1488 C C . LEU A 1 193 ? 2.477 -0.690 -6.571 1.00 96.12 193 LEU A C 1
ATOM 1490 O O . LEU A 1 193 ? 1.251 -0.571 -6.508 1.00 96.12 193 LEU A O 1
ATOM 1494 N N . HIS A 1 194 ? 3.317 0.217 -6.109 1.00 96.56 194 HIS A N 1
ATOM 1495 C CA . HIS A 1 194 ? 2.926 1.432 -5.433 1.00 96.56 194 HIS A CA 1
ATOM 1496 C C . HIS A 1 194 ? 3.973 2.521 -5.666 1.00 96.56 194 HIS A C 1
ATOM 1498 O O . HIS A 1 194 ? 5.074 2.265 -6.149 1.00 96.56 194 HIS A O 1
ATOM 1504 N N . ALA A 1 195 ? 3.609 3.762 -5.376 1.00 95.88 195 ALA A N 1
ATOM 1505 C CA . ALA A 1 195 ? 4.518 4.894 -5.469 1.00 95.88 195 ALA A CA 1
ATOM 1506 C C . ALA A 1 195 ? 4.105 5.985 -4.492 1.00 95.88 195 ALA A C 1
ATOM 1508 O O . ALA A 1 195 ? 2.968 6.053 -4.015 1.00 95.88 195 ALA A O 1
ATOM 1509 N N . ARG A 1 196 ? 5.021 6.911 -4.247 1.00 94.06 196 ARG A N 1
ATOM 1510 C CA . ARG A 1 196 ? 4.654 8.243 -3.797 1.00 94.06 196 ARG A CA 1
ATOM 1511 C C . ARG A 1 196 ? 3.967 8.969 -4.952 1.00 94.06 196 ARG A C 1
ATOM 1513 O O . ARG A 1 196 ? 4.539 9.097 -6.028 1.00 94.06 196 ARG A O 1
ATOM 1520 N N . GLY A 1 197 ? 2.747 9.434 -4.720 1.00 93.31 197 GLY A N 1
ATOM 1521 C CA . GLY A 1 197 ? 2.014 10.243 -5.679 1.00 93.31 197 GLY A CA 1
ATOM 1522 C C . GLY A 1 197 ? 2.629 11.620 -5.853 1.00 93.31 197 GLY A C 1
ATOM 1523 O O . GLY A 1 197 ? 3.280 12.159 -4.954 1.00 93.31 197 GLY A O 1
ATOM 1524 N N . THR A 1 198 ? 2.391 12.189 -7.026 1.00 92.31 198 THR A N 1
ATOM 1525 C CA . THR A 1 198 ? 2.663 13.594 -7.314 1.00 92.31 198 THR A CA 1
ATOM 1526 C C . THR A 1 198 ? 1.716 14.486 -6.521 1.00 92.31 198 THR A C 1
ATOM 1528 O O . THR A 1 198 ? 0.591 14.088 -6.231 1.00 92.31 198 THR A O 1
ATOM 1531 N N . GLY A 1 199 ? 2.151 15.703 -6.226 1.00 93.12 199 GLY A N 1
ATOM 1532 C CA . GLY A 1 199 ? 1.342 16.725 -5.576 1.00 93.12 199 GLY A CA 1
ATOM 1533 C C . GLY A 1 199 ? 1.933 18.103 -5.846 1.00 93.12 199 GLY A C 1
ATOM 1534 O O . GLY A 1 199 ? 2.792 18.257 -6.715 1.00 93.12 199 GLY A O 1
ATOM 1535 N N . VAL A 1 200 ? 1.518 19.095 -5.070 1.00 95.44 200 VAL A N 1
ATOM 1536 C CA . VAL A 1 200 ? 2.074 20.446 -5.128 1.00 95.44 200 VAL A CA 1
ATOM 1537 C C . VAL A 1 200 ? 3.370 20.483 -4.306 1.00 95.44 200 VAL A C 1
ATOM 1539 O O . VAL A 1 200 ? 3.319 20.210 -3.102 1.00 95.44 200 VAL A O 1
ATOM 1542 N N . PRO A 1 201 ? 4.532 20.822 -4.899 1.00 95.75 201 PRO A N 1
ATOM 1543 C CA . PRO A 1 201 ? 5.793 20.906 -4.165 1.00 95.75 201 PRO A CA 1
ATOM 1544 C C . PRO A 1 201 ? 5.698 21.777 -2.907 1.00 95.75 201 PRO A C 1
ATOM 1546 O O . PRO A 1 201 ? 5.023 22.806 -2.888 1.00 95.75 201 PRO A O 1
ATOM 1549 N N . GLY A 1 202 ? 6.344 21.336 -1.828 1.00 94.50 202 GLY A N 1
ATOM 1550 C CA . GLY A 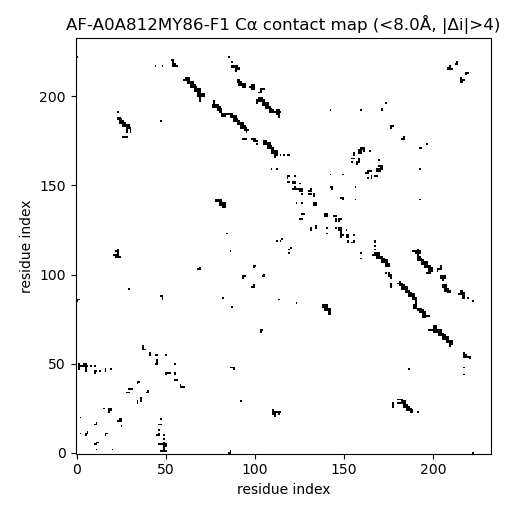1 202 ? 6.303 22.004 -0.525 1.00 94.50 202 GLY A CA 1
ATOM 1551 C C . GLY A 1 202 ? 5.083 21.669 0.344 1.00 94.50 202 GLY A C 1
ATOM 1552 O O . GLY A 1 202 ? 5.145 21.870 1.558 1.00 94.50 202 GLY A O 1
ATOM 1553 N N . ARG A 1 203 ? 4.002 21.094 -0.210 1.00 94.69 203 ARG A N 1
ATOM 1554 C CA . ARG A 1 203 ? 2.912 20.530 0.608 1.00 94.69 203 ARG A CA 1
ATOM 1555 C C . ARG A 1 203 ? 3.401 19.325 1.408 1.00 94.69 203 ARG A C 1
ATOM 1557 O O . ARG A 1 203 ? 4.340 18.633 1.014 1.00 94.69 203 ARG A O 1
ATOM 1564 N N . VAL A 1 204 ? 2.751 19.066 2.542 1.00 93.06 204 VAL A N 1
ATOM 1565 C CA . VAL A 1 204 ? 3.153 18.018 3.486 1.00 93.06 204 VAL A CA 1
ATOM 1566 C C . VAL A 1 204 ? 2.048 16.991 3.636 1.00 93.06 204 VAL A C 1
ATOM 1568 O O . VAL A 1 204 ? 1.007 17.273 4.225 1.00 93.06 204 VAL A O 1
ATOM 1571 N N . ARG A 1 205 ? 2.320 15.759 3.204 1.00 93.12 205 ARG A N 1
ATOM 1572 C CA . ARG A 1 205 ? 1.480 14.615 3.545 1.00 93.12 205 ARG A CA 1
ATOM 1573 C C . ARG A 1 205 ? 1.698 14.236 4.996 1.00 93.12 205 ARG A C 1
ATOM 1575 O O . ARG A 1 205 ? 2.760 13.704 5.338 1.00 93.12 205 ARG A O 1
ATOM 1582 N N . SER A 1 206 ? 0.684 14.460 5.818 1.00 92.56 206 SER A N 1
ATOM 1583 C CA . SER A 1 206 ? 0.694 14.063 7.223 1.00 92.56 206 SER A CA 1
ATOM 1584 C C . SER A 1 206 ? 0.050 12.689 7.378 1.00 92.56 206 SER A C 1
ATOM 1586 O O . SER A 1 206 ? -1.048 12.428 6.895 1.00 92.56 206 SER A O 1
ATOM 1588 N N . SER A 1 207 ? 0.761 11.773 8.025 1.00 93.56 207 SER A N 1
ATOM 1589 C CA . SER A 1 207 ? 0.268 10.426 8.315 1.00 93.56 207 SER A CA 1
ATOM 1590 C C 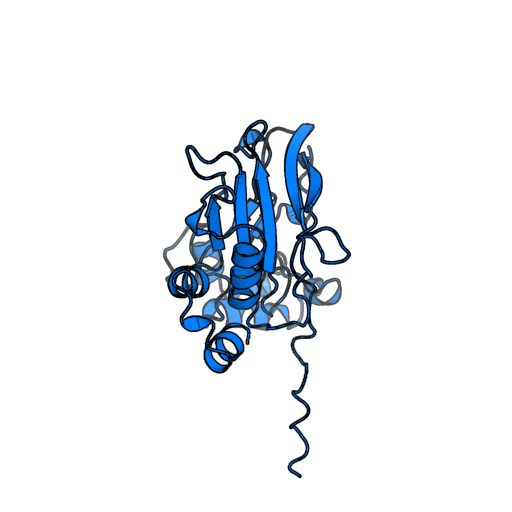. SER A 1 207 ? 0.807 9.959 9.653 1.00 93.56 207 SER A C 1
ATOM 1592 O O . SER A 1 207 ? 1.830 10.459 10.116 1.00 93.56 207 SER A O 1
ATOM 1594 N N . TRP A 1 208 ? 0.173 8.961 10.249 1.00 94.44 208 TRP A N 1
ATOM 1595 C CA . TRP A 1 208 ? 0.748 8.228 11.369 1.00 94.44 208 TRP A CA 1
ATOM 1596 C C . TRP A 1 208 ? 1.131 6.830 10.925 1.00 94.44 208 TRP A C 1
AT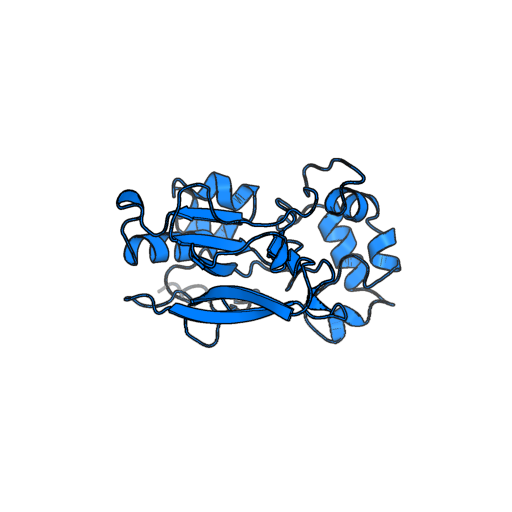OM 1598 O O . TRP A 1 208 ? 0.507 6.266 10.031 1.00 94.44 208 TRP A O 1
ATOM 1608 N N . ARG A 1 209 ? 2.162 6.271 11.544 1.00 93.31 209 ARG A N 1
ATOM 1609 C CA . ARG A 1 209 ? 2.617 4.899 11.311 1.00 93.31 209 ARG A CA 1
ATOM 1610 C C . ARG A 1 209 ? 2.829 4.210 12.641 1.00 93.31 209 ARG A C 1
ATOM 1612 O O . ARG A 1 209 ? 2.983 4.889 13.658 1.00 93.31 209 ARG A O 1
ATOM 1619 N N . GLN A 1 210 ? 2.856 2.885 12.639 1.00 92.62 210 GLN A N 1
ATOM 1620 C CA . GLN A 1 210 ? 3.197 2.150 13.848 1.00 92.62 210 GLN A CA 1
ATOM 1621 C C . GLN A 1 210 ? 4.626 2.538 14.287 1.00 92.62 210 GLN A C 1
ATOM 1623 O O . GLN A 1 210 ? 5.547 2.574 13.468 1.00 92.62 210 GLN A O 1
ATOM 1628 N N . ALA A 1 211 ? 4.799 2.883 15.564 1.00 90.94 211 ALA A N 1
ATOM 1629 C CA . ALA A 1 211 ? 6.080 3.291 16.127 1.00 90.94 211 ALA A CA 1
ATOM 1630 C C . ALA A 1 211 ? 7.049 2.113 16.332 1.00 90.94 211 ALA A C 1
ATOM 1632 O O . ALA A 1 211 ? 6.779 1.203 17.114 1.00 90.94 211 ALA A O 1
ATOM 1633 N N . GLY A 1 212 ? 8.223 2.187 15.707 1.00 85.94 212 GLY A N 1
ATOM 1634 C CA . GLY A 1 212 ? 9.279 1.184 15.821 1.00 85.94 212 GLY A CA 1
ATOM 1635 C C . GLY A 1 212 ? 10.119 1.095 14.550 1.00 85.94 212 GLY A C 1
ATOM 1636 O O . GLY A 1 212 ? 9.914 1.851 13.599 1.00 85.94 212 GLY A O 1
ATOM 1637 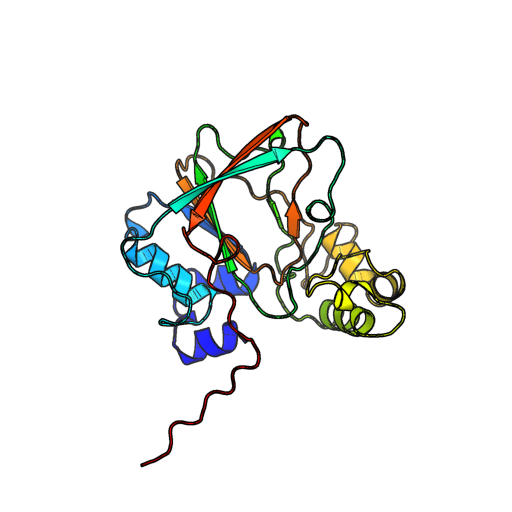N N . ASP A 1 213 ? 11.060 0.153 14.535 1.00 81.88 213 ASP A N 1
ATOM 1638 C CA . ASP A 1 213 ? 11.886 -0.155 13.366 1.00 81.88 213 ASP A CA 1
ATOM 1639 C C . ASP A 1 213 ? 11.180 -1.185 12.468 1.00 81.88 213 ASP A C 1
ATOM 1641 O O . ASP A 1 213 ? 11.408 -2.394 12.539 1.00 81.88 213 ASP A O 1
ATOM 1645 N N . ASN A 1 214 ? 10.201 -0.701 11.703 1.00 81.38 214 ASN A N 1
ATOM 1646 C CA . ASN A 1 214 ? 9.277 -1.533 10.926 1.00 81.38 214 ASN A CA 1
ATOM 1647 C C . ASN A 1 214 ? 9.015 -0.994 9.507 1.00 81.38 214 ASN A C 1
ATOM 1649 O O . ASN A 1 214 ? 8.050 -1.398 8.864 1.00 81.38 214 ASN A O 1
ATOM 1653 N N . ASP A 1 215 ? 9.838 -0.048 9.037 1.00 80.44 215 ASP A N 1
ATOM 1654 C CA . ASP A 1 215 ? 9.683 0.644 7.746 1.00 80.44 215 ASP A CA 1
ATOM 1655 C C . ASP A 1 215 ? 8.258 1.198 7.487 1.00 80.44 215 ASP A C 1
ATOM 1657 O O . ASP A 1 215 ? 7.766 1.299 6.361 1.00 80.44 215 ASP A O 1
ATOM 1661 N N . GLY A 1 216 ? 7.561 1.594 8.554 1.00 78.50 216 GLY A N 1
ATOM 1662 C CA . GLY A 1 216 ? 6.208 2.127 8.464 1.00 78.50 216 GLY A CA 1
ATOM 1663 C C . GLY A 1 216 ? 5.111 1.074 8.351 1.00 78.50 216 GLY A C 1
ATOM 1664 O O . GLY A 1 216 ? 4.072 1.358 7.758 1.00 78.50 216 GLY A O 1
ATOM 1665 N N . GLY A 1 217 ? 5.337 -0.122 8.883 1.00 86.19 217 GLY A N 1
ATOM 1666 C CA . GLY A 1 217 ? 4.440 -1.255 8.744 1.00 86.19 217 GLY A CA 1
ATOM 1667 C C . GLY A 1 217 ? 4.585 -2.297 9.837 1.00 86.19 217 GLY A C 1
ATOM 1668 O O . GLY A 1 217 ? 4.833 -1.989 11.000 1.00 86.19 217 GLY A O 1
ATOM 1669 N N . LEU A 1 218 ? 4.416 -3.551 9.439 1.00 90.56 218 LEU A N 1
ATOM 1670 C CA . LEU A 1 218 ? 4.791 -4.704 10.243 1.00 90.56 218 LEU A CA 1
ATOM 1671 C C . LEU A 1 218 ? 6.268 -5.024 10.034 1.00 90.56 218 LEU A C 1
ATOM 1673 O O . LEU A 1 218 ? 6.832 -4.775 8.966 1.00 90.56 218 LEU A O 1
ATOM 1677 N N . LYS A 1 219 ? 6.903 -5.597 11.060 1.00 87.06 219 LYS A N 1
ATOM 1678 C CA . LYS A 1 219 ? 8.308 -5.997 10.964 1.00 87.06 219 LYS A CA 1
ATOM 1679 C C . LYS A 1 219 ? 8.477 -6.964 9.792 1.00 87.06 219 LYS A C 1
ATOM 1681 O O . LYS A 1 219 ? 7.805 -7.992 9.728 1.00 87.06 219 LYS A O 1
ATOM 1686 N N . ARG A 1 220 ? 9.411 -6.656 8.892 1.00 82.38 220 ARG A N 1
ATOM 1687 C CA . ARG A 1 220 ? 9.740 -7.524 7.758 1.00 82.38 220 ARG A CA 1
ATOM 1688 C C . ARG A 1 220 ? 10.292 -8.848 8.284 1.00 82.38 220 ARG A C 1
ATOM 1690 O O . ARG A 1 220 ? 11.294 -8.873 9.001 1.00 82.38 220 ARG A O 1
ATOM 1697 N N . LEU A 1 221 ? 9.629 -9.944 7.941 1.00 81.69 221 LEU A N 1
ATOM 1698 C CA . LEU A 1 221 ? 10.080 -11.287 8.287 1.00 81.69 221 LEU A CA 1
ATOM 1699 C C . LEU A 1 221 ? 10.846 -11.881 7.107 1.00 81.69 221 LEU A C 1
ATOM 1701 O O . LEU A 1 221 ? 10.534 -11.596 5.953 1.00 81.69 221 LEU A O 1
ATOM 1705 N N . ASN A 1 222 ? 11.854 -12.707 7.394 1.00 80.62 222 ASN A N 1
ATOM 1706 C CA . ASN A 1 222 ? 12.571 -13.421 6.343 1.00 80.62 222 ASN A CA 1
ATOM 1707 C C . ASN A 1 222 ? 11.584 -14.398 5.667 1.00 80.62 222 ASN A C 1
ATOM 1709 O O . ASN A 1 222 ? 11.062 -15.283 6.348 1.00 80.62 222 ASN A O 1
ATOM 1713 N N . PRO A 1 223 ? 11.311 -14.255 4.359 1.00 76.44 223 PRO A N 1
ATOM 1714 C CA . PRO A 1 223 ? 10.353 -15.108 3.664 1.00 76.44 223 PRO A CA 1
ATOM 1715 C C . PRO A 1 223 ? 10.838 -16.557 3.511 1.00 76.44 223 PRO A C 1
ATOM 1717 O O . PRO A 1 223 ? 10.027 -17.432 3.237 1.00 76.44 223 PRO A O 1
ATOM 1720 N N . TYR A 1 224 ? 12.130 -16.817 3.723 1.00 76.75 224 TYR A N 1
ATOM 1721 C CA . TYR A 1 224 ? 12.755 -18.141 3.694 1.00 76.75 224 TYR A CA 1
ATOM 1722 C C . TYR A 1 224 ? 12.902 -18.763 5.086 1.00 76.75 224 TYR A C 1
ATOM 1724 O O . TYR A 1 224 ? 13.754 -19.627 5.289 1.00 76.75 224 TYR A O 1
ATOM 1732 N N . ARG A 1 225 ? 12.120 -18.311 6.074 1.00 70.19 225 ARG A N 1
ATOM 1733 C CA . ARG A 1 225 ? 12.015 -19.024 7.350 1.00 70.19 225 ARG A CA 1
ATOM 1734 C C . ARG A 1 225 ? 11.461 -20.411 7.068 1.00 70.19 225 ARG A C 1
ATOM 1736 O O . ARG A 1 225 ? 10.296 -20.562 6.712 1.00 70.19 225 ARG A O 1
ATOM 1743 N N . TRP A 1 226 ? 12.312 -21.410 7.226 1.00 54.34 226 TRP A N 1
ATOM 1744 C CA . TRP A 1 226 ? 11.868 -22.783 7.335 1.00 54.34 226 TRP A CA 1
ATOM 1745 C C . TRP A 1 226 ? 11.166 -22.882 8.682 1.00 54.34 226 TRP A C 1
ATOM 1747 O O . TRP A 1 226 ? 11.736 -22.493 9.702 1.00 54.34 226 TRP A O 1
ATOM 1757 N N . THR A 1 227 ? 9.916 -23.338 8.697 1.00 53.12 227 THR A N 1
ATOM 1758 C CA . THR A 1 227 ? 9.353 -23.865 9.934 1.00 53.12 227 THR A CA 1
ATOM 1759 C C . THR A 1 227 ? 10.290 -24.990 10.335 1.00 53.12 227 THR A C 1
ATOM 1761 O O . THR A 1 227 ? 10.339 -26.006 9.639 1.00 53.12 227 THR A O 1
ATOM 1764 N N . GLU A 1 228 ? 11.084 -24.806 11.388 1.00 47.97 228 GLU A N 1
ATOM 1765 C CA . GLU A 1 228 ? 11.650 -25.960 12.070 1.00 47.97 228 GLU A CA 1
ATOM 1766 C C . GLU A 1 228 ? 10.439 -26.828 12.400 1.00 47.97 228 GLU A C 1
ATOM 1768 O O . GLU A 1 228 ? 9.547 -26.408 13.144 1.00 47.97 228 GLU A O 1
ATOM 1773 N N . ALA A 1 229 ? 10.318 -27.965 11.709 1.00 44.22 229 ALA A N 1
ATOM 1774 C CA . ALA A 1 229 ? 9.308 -28.943 12.044 1.00 44.22 229 ALA A CA 1
ATOM 1775 C C . ALA A 1 229 ? 9.459 -29.169 13.545 1.00 44.22 229 ALA A C 1
ATOM 1777 O O . ALA A 1 229 ? 10.574 -29.416 14.015 1.00 44.22 229 ALA A O 1
ATOM 1778 N N . LYS A 1 230 ? 8.367 -28.991 14.300 1.00 44.31 230 LYS A N 1
ATOM 1779 C CA . LYS A 1 230 ? 8.366 -29.346 15.717 1.00 44.31 230 LYS A CA 1
ATOM 1780 C C . LYS A 1 230 ? 8.974 -30.748 15.797 1.00 44.31 230 LYS A C 1
ATOM 1782 O O . LYS A 1 230 ? 8.479 -31.610 15.069 1.00 44.31 230 LYS A O 1
ATOM 1787 N N . PRO A 1 231 ? 10.031 -30.974 16.595 1.00 42.09 231 PRO A N 1
ATOM 1788 C CA . PRO A 1 231 ? 10.491 -32.328 16.812 1.00 42.09 231 PRO A CA 1
ATOM 1789 C C . PRO A 1 231 ? 9.283 -33.103 17.334 1.00 42.09 231 PRO A C 1
ATOM 1791 O O . PRO A 1 231 ? 8.689 -32.720 18.345 1.00 42.09 231 PRO A O 1
ATOM 1794 N N . GLU A 1 232 ? 8.845 -34.102 16.570 1.00 48.16 232 GLU A N 1
ATOM 1795 C CA . GLU A 1 232 ? 7.890 -35.077 17.075 1.00 48.16 232 GLU A CA 1
ATOM 1796 C C . GLU A 1 232 ? 8.543 -35.741 18.294 1.00 48.16 232 GLU A C 1
ATOM 1798 O O . GLU A 1 232 ? 9.735 -36.060 18.265 1.00 48.16 232 GLU A O 1
ATOM 1803 N N . LEU A 1 233 ? 7.774 -35.802 19.385 1.00 40.66 233 LEU A N 1
ATOM 1804 C CA . LEU A 1 233 ? 8.163 -36.342 20.691 1.00 40.66 233 LEU A CA 1
ATOM 1805 C C . LEU A 1 233 ? 8.683 -37.780 20.601 1.00 40.66 233 LEU A C 1
ATOM 1807 O O . LEU A 1 233 ? 8.059 -38.581 19.870 1.00 40.66 233 LEU A O 1
#

pLDDT: mean 89.08, std 10.72, range [40.66, 98.06]

Sequence (233 aa):
MADARAIERGFDKHPDYPTWSRQGLLMKDLDDPKLGGDKGVQQLLRMVSGEESEGIPELPLRWQARNVTVQETPDPQSQLHMDTFAPIVKVWVFQDPPGVSLDEGPLLFSQRSHRNSEAKLRWMHAYAQEPASEARAEPSFRLRGCAAAAKAAADFVQAVEGHSILEAAAPAQPVLPLPGVRRTLVLADTSALHARGTGVPGRVRSSWRQAGDNDGGLKRLNPYRWTEAKPEL